Protein AF-B7Q7L5-F1 (afdb_monomer_lite)

Structure (mmCIF, N/CA/C/O backbone):
data_AF-B7Q7L5-F1
#
_entry.id   AF-B7Q7L5-F1
#
loop_
_atom_site.group_PDB
_atom_site.id
_atom_site.type_symbol
_atom_site.label_atom_id
_atom_site.label_alt_id
_atom_site.label_comp_id
_atom_site.label_asym_id
_atom_site.label_entity_id
_atom_site.label_seq_id
_atom_site.pdbx_PDB_ins_code
_atom_site.Cartn_x
_atom_site.Cartn_y
_atom_site.Cartn_z
_atom_site.occupancy
_atom_site.B_iso_or_equiv
_atom_site.auth_seq_id
_atom_site.auth_comp_id
_atom_site.auth_asym_id
_atom_site.auth_atom_id
_atom_site.pdbx_PDB_model_num
ATOM 1 N N . MET A 1 1 ? 14.226 6.617 -6.934 1.00 65.50 1 MET A N 1
ATOM 2 C CA . MET A 1 1 ? 13.331 6.314 -8.078 1.00 65.50 1 MET A CA 1
ATOM 3 C C . MET A 1 1 ? 13.437 7.335 -9.215 1.00 65.50 1 MET A C 1
ATOM 5 O O . MET A 1 1 ? 13.773 6.927 -10.314 1.00 65.50 1 MET A O 1
ATOM 9 N N . ARG A 1 2 ? 13.230 8.647 -8.992 1.00 84.12 2 ARG A N 1
ATOM 10 C CA . ARG A 1 2 ? 13.276 9.656 -10.082 1.00 84.12 2 ARG A CA 1
ATOM 11 C C . ARG A 1 2 ? 14.620 9.719 -10.830 1.00 84.12 2 ARG A C 1
ATOM 13 O O . ARG A 1 2 ? 14.626 9.690 -12.052 1.00 84.12 2 ARG A O 1
ATOM 20 N N . MET A 1 3 ? 15.744 9.698 -10.111 1.00 84.56 3 MET A N 1
ATOM 21 C CA . MET A 1 3 ? 17.081 9.706 -10.733 1.00 84.56 3 MET A CA 1
ATOM 22 C C . MET A 1 3 ? 17.404 8.413 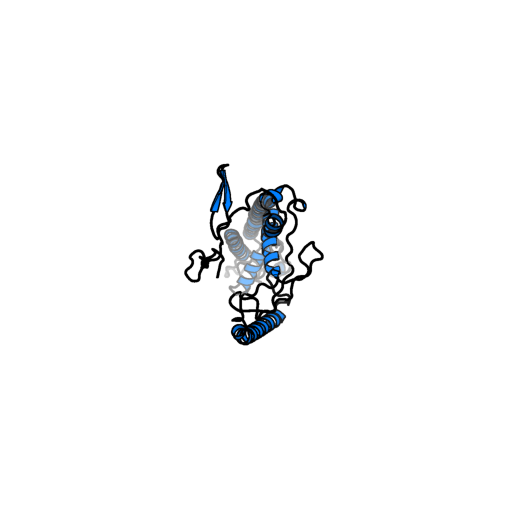-11.502 1.00 84.56 3 MET A C 1
ATOM 24 O O . MET A 1 3 ? 18.059 8.457 -12.535 1.00 84.56 3 MET A O 1
ATOM 28 N N . ALA A 1 4 ? 16.899 7.265 -11.034 1.00 84.62 4 ALA A N 1
ATOM 29 C CA . ALA A 1 4 ? 17.086 5.969 -11.692 1.00 84.62 4 ALA A CA 1
ATOM 30 C C . ALA A 1 4 ? 16.427 5.938 -13.077 1.00 84.62 4 ALA A C 1
ATOM 32 O O . ALA A 1 4 ? 17.031 5.481 -14.042 1.00 84.62 4 ALA A O 1
ATOM 33 N N . LEU A 1 5 ? 15.208 6.477 -13.183 1.00 88.12 5 LEU A N 1
ATOM 34 C CA . LEU A 1 5 ? 14.476 6.552 -14.447 1.00 88.12 5 LEU A CA 1
ATOM 35 C C . LEU A 1 5 ? 15.223 7.383 -15.494 1.00 88.12 5 LEU A C 1
ATOM 37 O O . LEU A 1 5 ? 15.275 6.982 -16.651 1.00 88.12 5 LEU A O 1
ATOM 41 N N . LEU A 1 6 ? 15.844 8.495 -15.086 1.00 88.50 6 LEU A N 1
ATOM 42 C CA . LEU A 1 6 ? 16.632 9.329 -15.995 1.00 88.50 6 LEU A CA 1
ATOM 43 C C . LEU A 1 6 ? 17.813 8.557 -16.590 1.00 88.50 6 LEU A C 1
ATOM 45 O O . LEU A 1 6 ? 17.996 8.592 -17.800 1.00 88.50 6 LEU A O 1
ATOM 49 N N . VAL A 1 7 ? 18.565 7.825 -15.761 1.00 87.94 7 VAL A N 1
ATOM 50 C CA . VAL A 1 7 ? 19.717 7.018 -16.203 1.00 87.94 7 VAL A CA 1
ATOM 51 C C . VAL A 1 7 ? 19.282 5.851 -17.093 1.00 87.94 7 VAL A C 1
ATOM 53 O O . VAL A 1 7 ? 19.935 5.562 -18.094 1.00 87.94 7 VAL A O 1
ATOM 56 N N . ILE A 1 8 ? 18.168 5.192 -16.760 1.00 90.38 8 ILE A N 1
ATOM 57 C CA . ILE A 1 8 ? 17.630 4.077 -17.550 1.00 90.38 8 ILE A CA 1
ATOM 58 C C . ILE A 1 8 ? 17.206 4.559 -18.939 1.00 90.38 8 ILE A C 1
ATOM 60 O O . ILE A 1 8 ? 17.583 3.942 -19.933 1.00 90.38 8 ILE A O 1
ATOM 64 N N . ILE A 1 9 ? 16.446 5.655 -19.009 1.00 90.50 9 ILE A N 1
ATOM 65 C CA . ILE A 1 9 ? 15.913 6.183 -20.268 1.00 90.50 9 ILE A CA 1
ATOM 66 C C . ILE A 1 9 ? 17.039 6.769 -21.123 1.00 90.50 9 ILE A C 1
ATOM 68 O O . ILE A 1 9 ? 17.147 6.410 -22.292 1.00 90.50 9 ILE A O 1
ATOM 72 N N . SER A 1 10 ? 17.906 7.619 -20.561 1.00 91.69 10 SER A N 1
ATOM 73 C CA . SER A 1 10 ? 18.997 8.234 -21.328 1.00 91.69 10 SER A CA 1
ATOM 74 C C . SER A 1 10 ? 19.995 7.191 -21.827 1.00 91.69 10 SER A C 1
ATOM 76 O O . SER A 1 10 ? 20.317 7.169 -23.013 1.00 91.69 10 SER A O 1
ATOM 78 N N . GLY A 1 11 ? 20.419 6.270 -20.959 1.00 90.50 11 GLY A N 1
ATOM 79 C CA . GLY A 1 11 ? 21.331 5.192 -21.323 1.00 90.50 11 GLY A CA 1
ATOM 80 C C . GLY A 1 11 ? 20.720 4.209 -22.322 1.00 90.50 11 GLY A C 1
ATOM 81 O O . GLY A 1 11 ? 21.398 3.787 -23.253 1.00 90.50 11 GLY A O 1
ATOM 82 N N . GLY A 1 12 ? 19.424 3.905 -22.194 1.00 90.56 12 GLY A N 1
ATOM 83 C CA . GLY A 1 12 ? 18.695 3.063 -23.143 1.00 90.56 12 GLY A CA 1
ATOM 84 C C . GLY A 1 12 ? 18.572 3.685 -24.537 1.00 90.56 12 GLY A C 1
ATOM 85 O O . GLY A 1 12 ? 18.761 2.981 -25.528 1.00 90.56 12 GLY A O 1
ATOM 86 N N . ILE A 1 13 ? 18.319 4.997 -24.618 1.00 92.06 13 ILE A N 1
ATOM 87 C CA . ILE A 1 13 ? 18.292 5.745 -25.886 1.00 92.06 13 ILE A CA 1
ATOM 88 C C . ILE A 1 13 ? 19.683 5.758 -26.526 1.00 92.06 13 ILE A C 1
ATOM 90 O O . ILE A 1 13 ? 19.802 5.433 -27.704 1.00 92.06 13 ILE A O 1
ATOM 94 N N . VAL A 1 14 ? 20.734 6.073 -25.760 1.00 91.88 14 VAL A N 1
ATOM 95 C CA . VAL A 1 14 ? 22.119 6.089 -26.265 1.00 91.88 14 VAL A CA 1
ATOM 96 C C . VAL A 1 14 ? 22.537 4.702 -26.755 1.00 91.88 14 VAL A C 1
ATOM 98 O O . VAL A 1 14 ? 23.066 4.575 -27.856 1.00 91.88 14 VAL A O 1
ATOM 101 N N . ALA A 1 15 ? 22.242 3.647 -25.991 1.00 90.25 15 ALA A N 1
ATOM 102 C CA . ALA A 1 15 ? 22.527 2.277 -26.399 1.00 90.25 15 ALA A CA 1
ATOM 103 C C . ALA A 1 15 ? 21.787 1.904 -27.694 1.00 90.25 15 ALA A C 1
ATOM 105 O O . ALA A 1 15 ? 22.400 1.363 -28.610 1.00 90.25 15 ALA A O 1
ATOM 106 N N . HIS A 1 16 ? 20.493 2.222 -27.806 1.00 91.06 16 HIS A N 1
ATOM 107 C CA . HIS A 1 16 ? 19.727 1.925 -29.018 1.00 91.06 16 HIS A CA 1
ATOM 108 C C . HIS A 1 16 ? 20.232 2.715 -30.233 1.00 91.06 16 HIS A C 1
ATOM 110 O O . HIS A 1 16 ? 20.340 2.143 -31.313 1.00 91.06 16 HIS A O 1
ATOM 116 N N . ALA A 1 17 ? 20.563 3.997 -30.070 1.00 90.56 17 ALA A N 1
ATOM 117 C CA . ALA A 1 17 ? 21.062 4.842 -31.153 1.00 90.56 17 ALA A CA 1
ATOM 118 C C . ALA A 1 17 ? 22.435 4.383 -31.674 1.00 90.56 17 ALA A C 1
ATOM 120 O O . ALA A 1 17 ? 22.692 4.456 -32.871 1.00 90.56 17 ALA A O 1
ATOM 121 N N . LEU A 1 18 ? 23.309 3.881 -30.794 1.00 90.00 18 LEU A N 1
ATOM 122 C CA . LEU A 1 18 ? 24.631 3.380 -31.185 1.00 90.00 18 LEU A CA 1
ATOM 123 C C . LEU A 1 18 ? 24.573 1.992 -31.835 1.00 90.00 18 LEU A C 1
ATOM 125 O O . LEU A 1 18 ? 25.316 1.729 -32.778 1.00 90.00 18 LEU A O 1
ATOM 129 N N . LEU A 1 19 ? 23.709 1.106 -31.333 1.00 89.38 19 LEU A N 1
ATOM 130 C CA . LEU A 1 19 ? 23.545 -0.244 -31.879 1.00 89.38 19 LEU A CA 1
ATOM 131 C C . LEU A 1 19 ? 22.742 -0.258 -33.182 1.00 89.38 19 LEU A C 1
ATOM 133 O O . LEU A 1 19 ? 23.093 -1.010 -34.080 1.00 89.38 19 LEU A O 1
ATOM 137 N N . TYR A 1 20 ? 21.703 0.566 -33.306 1.00 89.25 20 TYR A N 1
ATOM 138 C CA . TYR A 1 20 ? 20.830 0.615 -34.483 1.00 89.25 20 TYR A CA 1
ATOM 139 C C . TYR A 1 20 ? 20.742 2.053 -35.030 1.00 89.25 20 TYR A C 1
ATOM 141 O O . TYR A 1 20 ? 19.704 2.701 -34.870 1.00 89.25 20 TYR A O 1
ATOM 149 N N . PRO A 1 21 ? 21.820 2.575 -35.655 1.00 88.00 21 PRO A N 1
ATOM 150 C CA . PRO A 1 21 ? 21.887 3.971 -36.098 1.00 88.00 21 PRO A CA 1
ATOM 151 C C . PRO A 1 21 ? 20.909 4.296 -37.237 1.00 88.00 21 PRO A C 1
ATOM 153 O O . PRO A 1 21 ? 20.398 5.409 -37.299 1.00 88.00 21 PRO A O 1
ATOM 156 N N . ASP A 1 22 ? 20.604 3.318 -38.095 1.00 87.62 22 ASP A N 1
ATOM 157 C CA . ASP A 1 22 ? 19.787 3.509 -39.303 1.00 87.62 22 ASP A CA 1
ATOM 158 C C . ASP A 1 22 ? 18.303 3.127 -39.103 1.00 87.62 22 ASP A C 1
ATOM 160 O O . ASP A 1 22 ? 17.551 2.979 -40.068 1.00 87.62 22 ASP A O 1
ATOM 164 N N . TYR A 1 23 ? 17.854 2.923 -37.857 1.00 89.50 23 TYR A N 1
ATOM 165 C CA . TYR A 1 23 ? 16.473 2.515 -37.582 1.00 89.50 23 TYR A CA 1
ATOM 166 C C . TYR A 1 23 ? 15.486 3.677 -37.818 1.00 89.50 23 TYR A C 1
ATOM 168 O O . TYR A 1 23 ? 15.679 4.763 -37.266 1.00 89.50 23 TYR A O 1
ATOM 176 N N . PRO A 1 24 ? 14.389 3.478 -38.576 1.00 90.19 24 PRO A N 1
ATOM 177 C CA . PRO A 1 24 ? 13.463 4.557 -38.909 1.00 90.19 24 PRO A CA 1
ATOM 178 C C . PRO A 1 24 ? 12.687 5.065 -37.687 1.00 90.19 24 PRO A C 1
ATOM 180 O O . PRO A 1 24 ? 12.318 4.305 -36.785 1.00 90.19 24 PRO A O 1
ATOM 183 N N . PHE A 1 25 ? 12.372 6.361 -37.687 1.00 90.38 25 PHE A N 1
ATOM 184 C CA . PHE A 1 25 ? 11.602 6.999 -36.621 1.00 90.38 25 PHE A CA 1
ATOM 185 C C . PHE A 1 25 ? 10.114 6.614 -36.691 1.00 90.38 25 PHE A C 1
ATOM 187 O O . PHE A 1 25 ? 9.294 7.321 -37.266 1.00 90.38 25 PHE A O 1
ATOM 194 N N . ASN A 1 26 ? 9.774 5.475 -36.085 1.00 94.19 26 ASN A N 1
ATOM 195 C CA . ASN A 1 26 ? 8.414 4.938 -35.991 1.00 94.19 26 ASN A CA 1
ATOM 196 C C . ASN A 1 26 ? 8.016 4.711 -34.522 1.00 94.19 26 ASN A C 1
ATOM 198 O O . ASN A 1 26 ? 8.877 4.570 -33.657 1.00 94.19 26 ASN A O 1
ATOM 202 N N . GLY A 1 27 ? 6.720 4.565 -34.214 1.00 93.25 27 GLY A N 1
ATOM 203 C CA . GLY A 1 27 ? 6.270 4.216 -32.849 1.00 93.25 27 GLY A CA 1
ATOM 204 C C . GLY A 1 27 ? 6.884 2.909 -32.315 1.00 93.25 27 GLY A C 1
ATOM 205 O O . GLY A 1 27 ? 7.097 2.740 -31.114 1.00 93.25 27 GLY A O 1
ATOM 206 N N . GLU A 1 28 ? 7.268 2.019 -33.226 1.00 91.69 28 GLU A N 1
ATOM 207 C CA . GLU A 1 28 ? 8.002 0.793 -32.927 1.00 91.69 28 GLU A CA 1
ATOM 208 C C . GLU A 1 28 ? 9.409 1.049 -32.351 1.00 91.69 28 GLU A C 1
ATOM 210 O O . GLU A 1 28 ? 9.851 0.302 -31.479 1.00 91.69 28 GLU A O 1
ATOM 215 N N . LEU A 1 29 ? 10.092 2.125 -32.767 1.00 92.56 29 LEU A N 1
ATOM 216 C CA . LEU A 1 29 ? 11.384 2.540 -32.203 1.00 92.56 29 LEU A CA 1
ATOM 217 C C . LEU A 1 29 ? 11.242 2.855 -30.712 1.00 92.56 29 LEU A C 1
ATOM 219 O O . LEU A 1 29 ? 12.033 2.387 -29.891 1.00 92.56 29 LEU A O 1
ATOM 223 N N . LEU A 1 30 ? 10.209 3.625 -30.356 1.00 91.81 30 LEU A N 1
ATOM 224 C CA . LEU A 1 30 ? 9.931 3.984 -28.966 1.00 91.81 30 LEU A CA 1
ATOM 225 C C . LEU A 1 30 ? 9.609 2.741 -28.136 1.00 91.81 30 LEU A C 1
ATOM 227 O O . LEU A 1 30 ? 10.178 2.563 -27.059 1.00 91.81 30 LEU A O 1
ATOM 231 N N . ARG A 1 31 ? 8.759 1.845 -28.660 1.00 92.19 31 ARG A N 1
ATOM 232 C CA . ARG A 1 31 ? 8.410 0.581 -27.998 1.00 92.19 31 ARG A CA 1
ATOM 233 C C . ARG A 1 31 ? 9.650 -0.267 -27.718 1.00 92.19 31 ARG A C 1
ATOM 235 O O . ARG A 1 31 ? 9.823 -0.732 -26.594 1.00 92.19 31 ARG A O 1
ATOM 242 N N . ARG A 1 32 ? 10.526 -0.442 -28.712 1.00 89.56 32 ARG A N 1
ATOM 243 C CA . ARG A 1 32 ? 11.762 -1.232 -28.589 1.00 89.56 32 ARG A CA 1
ATOM 244 C C . ARG A 1 32 ? 12.769 -0.598 -27.641 1.00 89.56 32 ARG A C 1
ATOM 246 O O . ARG A 1 32 ? 13.291 -1.292 -26.773 1.00 89.56 32 ARG A O 1
ATOM 253 N N . THR A 1 33 ? 13.004 0.707 -27.761 1.00 91.62 33 THR A N 1
ATOM 254 C CA . THR A 1 33 ? 13.940 1.443 -26.896 1.00 91.62 33 THR A CA 1
ATOM 255 C C . THR A 1 33 ? 13.492 1.389 -25.439 1.00 91.62 33 THR A C 1
ATOM 257 O O . THR A 1 33 ? 14.290 1.060 -24.562 1.00 91.62 33 THR A O 1
ATOM 260 N N . PHE A 1 34 ? 12.204 1.630 -25.176 1.00 90.50 34 PHE A N 1
ATOM 261 C CA . PHE A 1 34 ? 11.643 1.539 -23.832 1.00 90.50 34 PHE A CA 1
ATOM 262 C C . PHE A 1 34 ? 11.711 0.114 -23.280 1.00 90.50 34 PHE A C 1
ATOM 264 O O . PHE A 1 34 ? 12.176 -0.084 -22.161 1.00 90.50 34 PHE A O 1
ATOM 271 N N . HIS A 1 35 ? 11.300 -0.884 -24.070 1.00 89.88 35 HIS A N 1
ATOM 272 C CA . HIS A 1 35 ? 11.364 -2.284 -23.663 1.00 89.88 35 HIS A CA 1
ATOM 273 C C . HIS A 1 35 ? 12.802 -2.680 -23.320 1.00 89.88 35 HIS A C 1
ATOM 275 O O . HIS A 1 35 ? 13.064 -3.215 -22.249 1.00 89.88 35 HIS A O 1
ATOM 281 N N . ARG A 1 36 ? 13.768 -2.351 -24.178 1.00 87.19 36 ARG A N 1
ATOM 282 C CA . ARG A 1 36 ? 15.183 -2.619 -23.919 1.00 87.19 36 ARG A CA 1
ATOM 283 C C . ARG A 1 36 ? 15.655 -1.964 -22.623 1.00 87.19 36 ARG A C 1
ATOM 285 O O . ARG A 1 36 ? 16.225 -2.649 -21.781 1.00 87.19 36 ARG A O 1
ATOM 292 N N . ALA A 1 37 ? 15.406 -0.667 -22.456 1.00 89.31 37 ALA A N 1
ATOM 293 C CA . ALA A 1 37 ? 15.839 0.086 -21.284 1.00 89.31 37 ALA A CA 1
ATOM 294 C C . ALA A 1 37 ? 15.232 -0.475 -19.987 1.00 89.31 37 ALA A C 1
ATOM 296 O O . ALA A 1 37 ? 15.936 -0.698 -19.004 1.00 89.31 37 ALA A O 1
ATOM 297 N N . TRP A 1 38 ? 13.929 -0.756 -20.000 1.00 88.69 38 TRP A N 1
ATOM 298 C CA . TRP A 1 38 ? 13.200 -1.268 -18.846 1.00 88.69 38 TRP A CA 1
ATOM 299 C C . TRP A 1 38 ? 13.616 -2.694 -18.483 1.00 88.69 38 TRP A C 1
ATOM 301 O O . TRP A 1 38 ? 13.954 -2.976 -17.334 1.00 88.69 38 TRP A O 1
ATOM 311 N N . PHE A 1 39 ? 13.651 -3.599 -19.463 1.00 88.88 39 PHE A N 1
ATOM 312 C CA . PHE A 1 39 ? 14.024 -4.990 -19.220 1.00 88.88 39 PHE A CA 1
ATOM 313 C C . PHE A 1 39 ? 15.514 -5.163 -18.937 1.00 88.88 39 PHE A C 1
ATOM 315 O O . PHE A 1 39 ? 15.872 -6.113 -18.247 1.00 88.88 39 PHE A O 1
ATOM 322 N N . SER A 1 40 ? 16.369 -4.222 -19.346 1.00 86.50 40 SER A N 1
ATOM 323 C CA . SER A 1 40 ? 17.775 -4.179 -18.929 1.00 86.50 40 SER A CA 1
ATOM 324 C C . SER A 1 40 ? 17.936 -4.060 -17.406 1.00 86.50 40 SER A C 1
ATOM 326 O O . SER A 1 40 ? 18.981 -4.424 -16.871 1.00 86.50 40 SER A O 1
ATOM 328 N N . LEU A 1 41 ? 16.920 -3.604 -16.659 1.00 86.38 41 LEU A N 1
ATOM 329 C CA . LEU A 1 41 ? 16.959 -3.624 -15.192 1.00 86.38 41 LEU A CA 1
ATOM 330 C C . LEU A 1 41 ? 17.002 -5.055 -14.641 1.00 86.38 41 LEU A C 1
ATOM 332 O O . LEU A 1 41 ? 17.725 -5.322 -13.682 1.00 86.38 41 LEU A O 1
ATOM 336 N N . PHE A 1 42 ? 16.292 -5.985 -15.276 1.00 87.56 42 PHE A N 1
ATOM 337 C CA . PHE A 1 42 ? 16.127 -7.361 -14.801 1.00 87.56 42 PHE A CA 1
ATOM 338 C C . PHE A 1 42 ? 17.029 -8.343 -15.553 1.00 87.56 42 PHE A C 1
ATOM 340 O O . PHE A 1 42 ? 17.704 -9.156 -14.932 1.00 87.56 42 PHE A O 1
ATOM 347 N N . LEU A 1 43 ? 17.128 -8.207 -16.873 1.00 88.56 43 LEU A N 1
ATOM 348 C CA . LEU A 1 43 ? 17.951 -9.037 -17.748 1.00 88.56 43 LEU A CA 1
ATOM 349 C C . LEU A 1 43 ? 19.231 -8.302 -18.169 1.00 88.56 43 LEU A C 1
ATOM 351 O O . LEU A 1 43 ? 19.357 -7.091 -17.993 1.00 88.56 43 LEU A O 1
ATOM 355 N N . THR A 1 44 ? 20.186 -9.037 -18.732 1.00 86.44 44 THR A N 1
ATOM 356 C CA . THR A 1 44 ? 21.382 -8.500 -19.400 1.00 86.44 44 THR A CA 1
ATOM 357 C C . THR A 1 44 ? 21.368 -8.953 -20.860 1.00 86.44 44 THR A C 1
ATOM 359 O O . THR A 1 44 ? 21.890 -10.027 -21.162 1.00 86.44 44 THR A O 1
ATOM 362 N N . PRO A 1 45 ? 20.729 -8.193 -21.771 1.00 79.94 45 PRO A N 1
ATOM 363 C CA . PRO A 1 45 ? 20.640 -8.574 -23.176 1.00 79.94 45 PRO A CA 1
ATOM 364 C C . PRO A 1 45 ? 21.992 -8.347 -23.870 1.00 79.94 45 PRO A C 1
ATOM 366 O O . PRO A 1 45 ? 22.230 -7.299 -24.467 1.00 79.94 45 PRO A O 1
ATOM 369 N N . ILE A 1 46 ? 22.889 -9.328 -23.742 1.00 82.19 46 ILE A N 1
ATOM 370 C CA . ILE A 1 46 ? 24.211 -9.338 -24.388 1.00 82.19 46 ILE A CA 1
ATOM 371 C C . ILE A 1 46 ? 24.182 -9.923 -25.805 1.00 82.19 46 ILE A C 1
ATOM 373 O O . ILE A 1 46 ? 25.140 -9.750 -26.548 1.00 82.19 46 ILE A O 1
ATOM 377 N N . SER A 1 47 ? 23.074 -10.557 -26.200 1.00 78.81 47 SER A N 1
ATOM 378 C CA . SER A 1 47 ? 22.894 -11.190 -27.515 1.00 78.81 47 SER A CA 1
ATOM 379 C C . SER A 1 47 ? 23.150 -10.236 -28.683 1.00 78.81 47 SER A C 1
ATOM 381 O O . SER A 1 47 ? 23.664 -10.637 -29.719 1.00 78.81 47 SER A O 1
ATOM 383 N N . ASP A 1 48 ? 22.842 -8.952 -28.501 1.00 77.75 48 ASP A N 1
ATOM 384 C CA . ASP A 1 48 ? 23.051 -7.926 -29.523 1.00 77.75 48 ASP A CA 1
ATOM 385 C C . ASP A 1 48 ? 24.539 -7.599 -29.737 1.00 77.75 48 ASP A C 1
ATOM 387 O O . ASP A 1 48 ? 24.903 -7.077 -30.786 1.00 77.75 48 ASP A O 1
ATOM 391 N N . LEU A 1 49 ? 25.394 -7.885 -28.746 1.00 79.12 49 LEU A N 1
ATOM 392 C CA . LEU A 1 49 ? 26.846 -7.702 -28.828 1.00 79.12 49 LEU A CA 1
ATOM 393 C C . LEU A 1 49 ? 27.547 -8.928 -29.432 1.00 79.12 49 LEU A C 1
ATOM 395 O O . LEU A 1 49 ? 28.642 -8.798 -29.972 1.00 79.12 49 LEU A O 1
ATOM 399 N N . GLU A 1 50 ? 26.936 -10.108 -29.342 1.00 79.19 50 GLU A N 1
ATOM 400 C CA . GLU A 1 50 ? 27.498 -11.364 -29.858 1.00 79.19 50 GLU A CA 1
ATOM 401 C C . GLU A 1 50 ? 27.345 -11.492 -31.385 1.00 79.19 50 GLU A C 1
ATOM 403 O O . GLU A 1 50 ? 28.104 -12.211 -32.029 1.00 79.19 50 GLU A O 1
ATOM 408 N N . GLY A 1 51 ? 26.447 -10.696 -31.975 1.00 72.56 51 GLY A N 1
ATOM 409 C CA . GLY A 1 51 ? 26.210 -10.643 -33.415 1.00 72.56 51 GLY A CA 1
ATOM 410 C C . GLY A 1 51 ? 25.285 -11.765 -33.889 1.00 72.56 51 GLY A C 1
ATOM 411 O O . GLY A 1 51 ? 25.413 -12.924 -33.506 1.00 72.56 51 GLY A O 1
ATOM 412 N N . ASP A 1 52 ? 24.319 -11.423 -34.743 1.00 81.75 52 ASP A N 1
ATOM 413 C CA . ASP A 1 52 ? 23.386 -12.402 -35.306 1.00 81.75 52 ASP A CA 1
ATOM 414 C C . ASP A 1 52 ? 23.943 -12.990 -36.617 1.00 81.75 52 ASP A C 1
ATOM 416 O O . ASP A 1 52 ? 24.330 -12.266 -37.541 1.00 81.75 52 ASP A O 1
ATOM 420 N N . SER A 1 53 ? 23.921 -14.321 -36.734 1.00 83.50 53 SER A N 1
ATOM 421 C CA . SER A 1 53 ? 24.283 -15.065 -37.950 1.00 83.50 53 SER A CA 1
ATOM 422 C C . SER A 1 53 ? 23.514 -14.601 -39.197 1.00 83.50 53 SER A C 1
ATOM 424 O O . SER A 1 53 ? 24.053 -14.622 -40.308 1.00 83.50 53 SER A O 1
ATOM 426 N N . ARG A 1 54 ? 22.272 -14.125 -39.019 1.00 86.88 54 ARG A N 1
ATOM 427 C CA . ARG A 1 54 ? 21.451 -13.523 -40.080 1.00 86.88 54 ARG A CA 1
ATOM 428 C C . ARG A 1 54 ? 22.098 -12.259 -40.642 1.00 86.88 54 ARG A C 1
ATOM 430 O O . ARG A 1 54 ? 22.127 -12.079 -41.858 1.00 86.88 54 ARG A O 1
ATOM 437 N N . CYS A 1 55 ? 22.653 -11.420 -39.774 1.00 85.44 55 CYS A N 1
ATOM 438 C CA . CYS A 1 55 ? 23.242 -10.141 -40.153 1.00 85.44 55 CYS A CA 1
ATOM 439 C C . CYS A 1 55 ? 24.536 -10.326 -40.947 1.00 85.44 55 CYS A C 1
ATOM 441 O O . CYS A 1 55 ? 24.739 -9.624 -41.932 1.00 85.44 55 CYS A O 1
ATOM 443 N N . HIS A 1 56 ? 25.342 -11.351 -40.648 1.00 83.19 56 HIS A N 1
ATOM 444 C CA . HIS A 1 56 ? 26.535 -11.664 -41.445 1.00 83.19 56 HIS A CA 1
ATOM 445 C C . HIS A 1 56 ? 26.248 -11.874 -42.942 1.00 83.19 56 HIS A C 1
ATOM 447 O O . HIS A 1 56 ? 27.073 -11.506 -43.775 1.00 83.19 56 HIS A O 1
ATOM 453 N N . ARG A 1 57 ? 25.077 -12.420 -43.302 1.00 84.12 57 ARG A N 1
ATOM 454 C CA . ARG A 1 57 ? 24.663 -12.601 -44.709 1.00 84.12 57 ARG A CA 1
ATOM 455 C C . ARG A 1 57 ? 24.129 -11.323 -45.355 1.00 84.12 57 ARG A C 1
ATOM 457 O O . ARG A 1 57 ? 24.088 -11.235 -46.575 1.00 84.12 57 ARG A O 1
ATOM 464 N N . LEU A 1 58 ? 23.711 -10.358 -44.541 1.00 84.75 58 LEU A N 1
ATOM 465 C CA . LEU A 1 58 ? 23.144 -9.074 -44.955 1.00 84.75 58 LEU A CA 1
ATOM 466 C C . LEU A 1 58 ? 24.189 -7.949 -44.913 1.00 84.75 58 LEU A C 1
ATOM 468 O O . LEU A 1 58 ? 23.832 -6.771 -44.910 1.00 84.75 58 LEU A O 1
ATOM 472 N N . ARG A 1 59 ? 25.477 -8.299 -44.842 1.00 84.31 59 ARG A N 1
ATOM 473 C CA . ARG A 1 59 ? 26.589 -7.349 -44.884 1.00 84.31 59 ARG A CA 1
ATOM 474 C C . ARG A 1 59 ? 26.719 -6.775 -46.291 1.00 84.31 59 ARG A C 1
ATOM 476 O O . ARG A 1 59 ? 26.702 -7.526 -47.267 1.00 84.31 59 ARG A O 1
ATOM 483 N N . TYR A 1 60 ? 26.889 -5.462 -46.405 1.00 77.69 60 TYR A N 1
ATOM 484 C CA . TYR A 1 60 ? 27.162 -4.844 -47.701 1.00 77.69 60 TYR A CA 1
ATOM 485 C C . TYR A 1 60 ? 28.502 -5.339 -48.261 1.00 77.69 60 TYR A C 1
ATOM 487 O O . TYR A 1 60 ? 29.549 -5.165 -47.640 1.00 77.69 60 TYR A O 1
ATOM 495 N N . THR A 1 61 ? 28.474 -5.948 -49.446 1.00 73.75 61 THR A N 1
ATOM 496 C CA . THR A 1 61 ? 29.673 -6.440 -50.145 1.00 73.75 61 THR A CA 1
ATOM 497 C C . THR A 1 61 ? 30.298 -5.383 -51.054 1.00 73.75 61 THR A C 1
ATOM 499 O O . THR A 1 61 ? 31.509 -5.389 -51.247 1.00 73.75 61 THR A O 1
ATOM 502 N N . ASN A 1 62 ? 29.494 -4.435 -51.548 1.00 72.31 62 ASN A N 1
ATOM 503 C CA . ASN A 1 62 ? 29.924 -3.346 -52.421 1.00 72.31 62 ASN A CA 1
ATOM 504 C C . ASN A 1 62 ? 29.590 -1.999 -51.768 1.00 72.31 62 ASN A C 1
ATOM 506 O O . ASN A 1 62 ? 28.418 -1.645 -51.649 1.00 72.31 62 ASN A O 1
ATOM 510 N N . ARG A 1 63 ? 30.610 -1.239 -51.348 1.00 66.69 63 ARG A N 1
ATOM 511 C CA . ARG A 1 63 ? 30.432 0.163 -50.944 1.00 66.69 63 ARG A CA 1
ATOM 512 C C . ARG A 1 63 ? 30.442 1.039 -52.197 1.00 66.69 63 ARG A C 1
ATOM 514 O O . ARG A 1 63 ? 31.504 1.286 -52.761 1.00 66.69 63 ARG A O 1
ATOM 521 N N . SER A 1 64 ? 29.272 1.488 -52.639 1.00 67.69 64 SER A N 1
ATOM 522 C CA . SER A 1 64 ? 29.152 2.644 -53.531 1.00 67.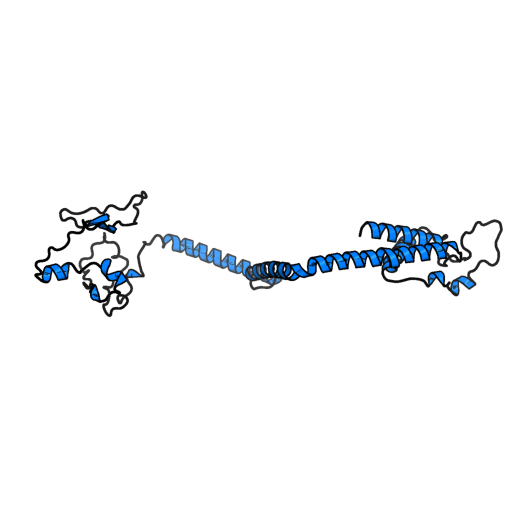69 64 SER A CA 1
ATOM 523 C C . SER A 1 64 ? 29.742 3.864 -52.813 1.00 67.69 64 SER A C 1
ATOM 525 O O . SER A 1 64 ? 29.434 4.117 -51.651 1.00 67.69 64 SER A O 1
ATOM 527 N N . LEU A 1 65 ? 30.612 4.626 -53.482 1.00 64.81 65 LEU A N 1
ATOM 528 C CA . LEU A 1 65 ? 31.244 5.819 -52.893 1.00 64.81 65 LEU A CA 1
ATOM 529 C C . LEU A 1 65 ? 30.263 7.006 -52.766 1.00 64.81 65 LEU A C 1
ATOM 531 O O . LEU A 1 65 ? 30.606 8.036 -52.194 1.00 64.81 65 LEU A O 1
ATOM 535 N N . GLU A 1 66 ? 29.047 6.851 -53.296 1.00 70.12 66 GLU A N 1
ATOM 536 C CA . GLU A 1 66 ? 28.001 7.878 -53.363 1.00 70.12 66 GLU A CA 1
ATOM 537 C C . GLU A 1 66 ? 27.038 7.860 -52.161 1.00 70.12 66 GLU A C 1
ATOM 539 O O . GLU A 1 66 ? 26.266 8.800 -51.985 1.00 70.12 66 GLU A O 1
ATOM 544 N N . GLU A 1 67 ? 27.087 6.839 -51.297 1.00 72.25 67 GLU A N 1
ATOM 545 C CA . GLU A 1 67 ? 26.187 6.716 -50.143 1.00 72.25 67 GLU A CA 1
ATOM 546 C C . GLU A 1 67 ? 26.959 6.760 -48.815 1.00 72.25 67 GLU A C 1
ATOM 548 O O . GLU A 1 67 ? 27.793 5.903 -48.521 1.00 72.25 67 GLU A O 1
ATOM 553 N N . CYS A 1 68 ? 26.646 7.743 -47.965 1.00 70.06 68 CYS A N 1
ATOM 554 C CA . CYS A 1 68 ? 27.156 7.800 -46.595 1.00 70.06 68 CYS A CA 1
ATOM 555 C C . CYS A 1 68 ? 26.278 6.924 -45.689 1.00 70.06 68 CYS A C 1
ATOM 557 O O . CYS A 1 68 ? 25.207 7.352 -45.259 1.00 70.06 68 CYS A O 1
ATOM 559 N N . ARG A 1 69 ? 26.706 5.682 -45.431 1.00 70.50 69 ARG A N 1
ATOM 560 C CA . ARG A 1 69 ? 26.015 4.745 -44.526 1.00 70.50 69 ARG A CA 1
ATOM 561 C C . ARG A 1 69 ? 26.805 4.546 -43.238 1.00 70.50 69 ARG A C 1
ATOM 563 O O . ARG A 1 69 ? 28.009 4.297 -43.282 1.00 70.50 69 ARG A O 1
ATOM 570 N N . VAL A 1 70 ? 26.112 4.653 -42.104 1.00 77.56 70 VAL A N 1
ATOM 571 C CA . VAL A 1 70 ? 26.699 4.474 -40.768 1.00 77.56 70 VAL A CA 1
ATOM 572 C C . VAL A 1 70 ? 26.706 2.996 -40.361 1.00 77.56 70 VAL A C 1
ATOM 574 O O . VAL A 1 70 ? 27.666 2.562 -39.724 1.00 77.56 70 VAL A O 1
ATOM 577 N N . SER A 1 71 ? 25.687 2.212 -40.743 1.00 79.00 71 SER A N 1
ATOM 578 C CA . SER A 1 71 ? 25.656 0.759 -40.521 1.00 79.00 71 SER A CA 1
ATOM 579 C C . SER A 1 71 ? 26.333 -0.037 -41.639 1.00 79.00 71 SER A C 1
ATOM 581 O O . SER A 1 71 ? 26.350 0.345 -42.811 1.00 79.00 71 SER A O 1
ATOM 583 N N . GLU A 1 72 ? 26.849 -1.209 -41.270 1.00 78.50 72 GLU A N 1
ATOM 584 C CA . GLU A 1 72 ? 27.469 -2.173 -42.180 1.00 78.50 72 GLU A CA 1
ATOM 585 C C . GLU A 1 72 ? 26.463 -3.136 -42.854 1.00 78.50 72 GLU A C 1
ATOM 587 O O . GLU A 1 72 ? 26.814 -3.858 -43.795 1.00 78.50 72 GLU A O 1
ATOM 592 N N . TYR A 1 73 ? 25.204 -3.139 -42.405 1.00 85.00 73 TYR A N 1
ATOM 593 C CA . TYR A 1 73 ? 24.178 -4.107 -42.808 1.00 85.00 73 TYR A CA 1
ATOM 594 C C . TYR A 1 73 ? 23.016 -3.482 -43.588 1.00 85.00 73 TYR A C 1
ATOM 596 O O . TYR A 1 73 ? 22.663 -2.324 -43.373 1.00 85.00 73 TYR A O 1
ATOM 604 N N . VAL A 1 74 ? 22.386 -4.277 -44.466 1.00 82.00 74 VAL A N 1
ATOM 605 C CA . VAL A 1 74 ? 21.205 -3.856 -45.248 1.00 82.00 74 VAL A CA 1
ATOM 606 C C . VAL A 1 74 ? 19.954 -3.708 -44.381 1.00 82.00 74 VAL A C 1
ATOM 608 O O . VAL A 1 74 ? 19.178 -2.776 -44.569 1.00 82.00 74 VAL A O 1
ATOM 611 N N . ASP A 1 75 ? 19.763 -4.622 -43.428 1.00 86.25 75 ASP A N 1
ATOM 612 C CA . ASP A 1 75 ? 18.626 -4.606 -42.504 1.00 86.25 75 ASP A CA 1
ATOM 613 C C . ASP A 1 75 ? 18.917 -3.676 -41.314 1.00 86.25 75 ASP A C 1
ATOM 615 O O . ASP A 1 75 ? 19.905 -3.845 -40.597 1.00 86.25 75 ASP A O 1
ATOM 619 N N . HIS A 1 76 ? 18.026 -2.712 -41.074 1.00 84.81 76 HIS A N 1
ATOM 620 C CA . HIS A 1 76 ? 18.109 -1.757 -39.962 1.00 84.81 76 HIS A CA 1
ATOM 621 C C . HIS A 1 76 ? 17.939 -2.429 -38.590 1.00 84.81 76 HIS A C 1
ATOM 623 O O . HIS A 1 76 ? 18.240 -1.829 -37.561 1.00 84.81 76 HIS A O 1
ATOM 629 N N . ALA A 1 77 ? 17.423 -3.663 -38.558 1.00 86.19 77 ALA A N 1
ATOM 630 C CA . ALA A 1 77 ? 17.284 -4.465 -37.347 1.00 86.19 77 ALA A CA 1
ATOM 631 C C . ALA A 1 77 ? 18.567 -5.224 -36.962 1.00 86.19 77 ALA A C 1
ATOM 633 O O . ALA A 1 77 ? 18.524 -6.028 -36.031 1.00 86.19 77 ALA A O 1
ATOM 634 N N . CYS A 1 78 ? 19.681 -5.004 -37.665 1.00 87.50 78 CYS A N 1
ATOM 635 C CA . CYS A 1 78 ? 20.978 -5.592 -37.345 1.00 87.50 78 CYS A CA 1
ATOM 636 C C . CYS A 1 78 ? 21.845 -4.641 -36.499 1.00 87.50 78 CYS A C 1
ATOM 638 O O . CYS A 1 78 ? 21.933 -3.457 -36.829 1.00 87.50 78 CYS A O 1
ATOM 640 N N . PRO A 1 79 ? 22.493 -5.136 -35.426 1.00 88.62 79 PRO A N 1
ATOM 641 C CA . PRO A 1 79 ? 23.329 -4.308 -34.565 1.00 88.62 79 PRO A CA 1
ATOM 642 C C . PRO A 1 79 ? 24.641 -3.935 -35.267 1.00 88.62 79 PRO A C 1
ATOM 644 O O . PRO A 1 79 ? 25.277 -4.781 -35.890 1.00 88.62 79 PRO A O 1
ATOM 647 N N . ASN A 1 80 ? 25.065 -2.678 -35.154 1.00 85.69 80 ASN A N 1
ATOM 648 C CA . ASN A 1 80 ? 26.283 -2.168 -35.775 1.00 85.69 80 ASN A CA 1
ATOM 649 C C . ASN A 1 80 ? 27.550 -2.723 -35.084 1.00 85.69 80 ASN A C 1
ATOM 651 O O . ASN A 1 80 ? 27.722 -2.501 -33.878 1.00 85.69 80 ASN A O 1
ATOM 655 N N . PRO A 1 81 ? 28.463 -3.402 -35.807 1.00 81.31 81 PRO A N 1
ATOM 656 C CA . PRO A 1 81 ? 29.684 -3.935 -35.225 1.00 81.31 81 PRO A CA 1
ATOM 657 C C . PRO A 1 81 ? 30.732 -2.818 -35.138 1.00 81.31 81 PRO A C 1
ATOM 659 O O . PRO A 1 81 ? 31.340 -2.417 -36.126 1.00 81.31 81 PRO A O 1
ATOM 662 N N . GLY A 1 82 ? 30.969 -2.292 -33.939 1.00 84.00 82 GLY A N 1
ATOM 663 C CA . GLY A 1 82 ? 31.982 -1.258 -33.737 1.00 84.00 82 GLY A CA 1
ATOM 664 C C . GLY A 1 82 ? 32.346 -1.082 -32.274 1.00 84.00 82 GLY A C 1
ATOM 665 O O . GLY A 1 82 ? 31.498 -1.249 -31.406 1.00 84.00 82 GLY A O 1
ATOM 666 N N . LEU A 1 83 ? 33.597 -0.706 -31.994 1.00 87.25 83 LEU A N 1
ATOM 667 C CA . LEU A 1 83 ? 34.134 -0.600 -30.628 1.00 87.25 83 LEU A CA 1
ATOM 668 C C . LEU A 1 83 ? 33.313 0.333 -29.724 1.00 87.25 83 LEU A C 1
ATOM 670 O O . LEU A 1 83 ? 33.101 0.031 -28.552 1.00 87.25 83 LEU A O 1
ATOM 674 N N . TRP A 1 84 ? 32.825 1.448 -30.269 1.00 87.75 84 TRP A N 1
ATOM 675 C CA . TRP A 1 84 ? 32.062 2.443 -29.516 1.00 87.75 84 TRP A CA 1
ATOM 676 C C . TRP A 1 84 ? 30.737 1.892 -28.957 1.00 87.75 84 TRP A C 1
ATOM 678 O O . TRP A 1 84 ? 30.547 2.000 -27.744 1.00 87.75 84 TRP A O 1
ATOM 688 N N . PRO A 1 85 ? 29.853 1.255 -29.758 1.00 88.69 85 PRO A N 1
ATOM 689 C CA . PRO A 1 85 ? 28.694 0.529 -29.240 1.00 88.69 85 PRO A CA 1
ATOM 690 C C . PRO A 1 85 ? 29.019 -0.419 -28.078 1.00 88.69 85 PRO A C 1
ATOM 692 O O . PRO A 1 85 ? 28.343 -0.355 -27.053 1.00 88.69 85 PRO A O 1
ATOM 695 N N . TYR A 1 86 ? 30.080 -1.234 -28.175 1.00 89.25 86 TYR A N 1
ATOM 696 C CA . TYR A 1 86 ? 30.485 -2.125 -27.075 1.00 89.25 86 TYR A CA 1
ATOM 697 C C . TYR A 1 86 ? 30.835 -1.340 -25.805 1.00 89.25 86 TYR A C 1
ATOM 699 O O . TYR A 1 86 ? 30.312 -1.649 -24.734 1.00 89.25 86 TYR A O 1
ATOM 707 N N . ILE A 1 87 ? 31.673 -0.304 -25.915 1.00 91.81 87 ILE A N 1
ATOM 708 C CA . ILE A 1 87 ? 32.122 0.500 -24.767 1.00 91.81 87 ILE A CA 1
ATOM 709 C C . ILE A 1 87 ? 30.934 1.160 -24.058 1.00 91.81 87 ILE A C 1
ATOM 711 O O . ILE A 1 87 ? 30.792 1.023 -22.843 1.00 91.81 87 ILE A O 1
ATOM 715 N N . PHE A 1 88 ? 30.055 1.839 -24.798 1.00 91.00 88 PHE A N 1
ATOM 716 C CA . PHE A 1 88 ? 28.925 2.557 -24.205 1.00 91.00 88 PHE A CA 1
ATOM 717 C C . PHE A 1 88 ? 27.865 1.619 -23.622 1.00 91.00 88 PHE A C 1
ATOM 719 O O . PHE A 1 88 ? 27.303 1.914 -22.566 1.00 91.00 88 PHE A O 1
ATOM 726 N N . VAL A 1 89 ? 27.601 0.476 -24.264 1.00 90.00 89 VAL A N 1
ATOM 727 C CA . VAL A 1 89 ? 26.643 -0.512 -23.746 1.00 90.00 89 VAL A CA 1
ATOM 728 C C . VAL A 1 89 ? 27.180 -1.168 -22.477 1.00 90.00 89 VAL A C 1
ATOM 730 O O . VAL A 1 89 ? 26.444 -1.282 -21.499 1.00 90.00 89 VAL A O 1
ATOM 733 N N . ILE A 1 90 ? 28.464 -1.535 -22.441 1.00 90.69 90 ILE A N 1
ATOM 734 C CA . ILE A 1 90 ? 29.101 -2.071 -21.231 1.00 90.69 90 ILE A CA 1
ATOM 735 C C . ILE A 1 90 ? 29.104 -1.018 -20.119 1.00 90.69 90 ILE A C 1
ATOM 737 O O . ILE A 1 90 ? 28.711 -1.327 -18.995 1.00 90.69 90 ILE A O 1
ATOM 741 N N . GLN A 1 91 ? 29.473 0.233 -20.416 1.00 92.00 91 GLN A N 1
ATOM 742 C CA . GLN A 1 91 ? 29.418 1.331 -19.448 1.00 92.00 91 GLN A CA 1
ATOM 743 C C . GLN A 1 91 ? 28.001 1.504 -18.881 1.00 92.00 91 GLN A C 1
ATOM 745 O O . GLN A 1 91 ? 27.834 1.602 -17.666 1.00 92.00 91 GLN A O 1
ATOM 750 N N . TYR A 1 92 ? 26.974 1.495 -19.735 1.00 91.12 92 TYR A N 1
ATOM 751 C CA . TYR A 1 92 ? 25.576 1.548 -19.311 1.00 91.12 92 TYR A CA 1
ATOM 752 C C . TYR A 1 92 ? 25.211 0.380 -18.384 1.00 91.12 92 TYR A C 1
ATOM 754 O O . TYR A 1 92 ? 24.624 0.601 -17.324 1.00 91.12 92 TYR A O 1
ATOM 762 N N . LEU A 1 93 ? 25.601 -0.850 -18.734 1.00 90.00 93 LEU A N 1
ATOM 763 C CA . LEU A 1 93 ? 25.346 -2.033 -17.911 1.00 90.00 93 LEU A CA 1
ATOM 764 C C . LEU A 1 93 ? 26.064 -1.962 -16.556 1.00 90.00 93 LEU A C 1
ATOM 766 O O . LEU A 1 93 ? 25.462 -2.312 -15.542 1.00 90.00 93 LEU A O 1
ATOM 770 N N . VAL A 1 94 ? 27.301 -1.460 -16.505 1.00 91.88 94 VAL A N 1
ATOM 771 C CA . VAL A 1 94 ? 28.051 -1.243 -15.255 1.00 91.88 94 VAL A CA 1
ATOM 772 C C . VAL A 1 94 ? 27.339 -0.227 -14.364 1.00 91.88 94 VAL A C 1
ATOM 774 O O . VAL A 1 94 ? 27.072 -0.515 -13.196 1.00 91.88 94 VAL A O 1
ATOM 777 N N . LEU A 1 95 ? 26.970 0.935 -14.912 1.00 91.38 95 LEU A N 1
ATOM 778 C CA . LEU A 1 95 ? 26.240 1.963 -14.165 1.00 91.38 95 LEU A CA 1
ATOM 779 C C . LEU A 1 95 ? 24.902 1.425 -13.633 1.00 91.38 95 LEU A C 1
ATOM 781 O O . LEU A 1 95 ? 24.542 1.677 -12.483 1.00 91.38 95 LEU A O 1
ATOM 785 N N . LEU A 1 96 ? 24.179 0.652 -14.444 1.00 90.62 96 LEU A N 1
ATOM 786 C CA . LEU A 1 96 ? 22.871 0.112 -14.087 1.00 90.62 96 LEU A CA 1
ATOM 787 C C . LEU A 1 96 ? 22.959 -1.011 -13.039 1.00 90.62 96 LEU A C 1
ATOM 789 O O . LEU A 1 96 ? 22.238 -0.986 -12.042 1.00 90.62 96 LEU A O 1
ATOM 793 N N . LYS A 1 97 ? 23.822 -2.009 -13.256 1.00 90.50 97 LYS A N 1
ATOM 794 C CA . LYS A 1 97 ? 23.858 -3.244 -12.456 1.00 90.50 97 LYS A CA 1
ATOM 795 C C . LYS A 1 97 ? 24.794 -3.157 -11.259 1.00 90.50 97 LYS A C 1
ATOM 797 O O . LYS A 1 97 ? 24.441 -3.653 -10.195 1.00 90.50 97 LYS A O 1
ATOM 802 N N . LEU A 1 98 ? 25.966 -2.545 -11.415 1.00 91.81 98 LEU A N 1
ATOM 803 C CA . LEU A 1 98 ? 26.979 -2.518 -10.357 1.00 91.81 98 LEU A CA 1
ATOM 804 C C . LEU A 1 98 ? 26.865 -1.297 -9.453 1.00 91.81 98 LEU A C 1
ATOM 806 O O . LEU A 1 98 ? 27.237 -1.397 -8.289 1.00 91.81 98 LEU A O 1
ATOM 810 N N . ILE A 1 99 ? 26.349 -0.170 -9.952 1.00 92.50 99 ILE A N 1
ATOM 811 C CA . ILE A 1 99 ? 26.199 1.054 -9.152 1.00 92.50 99 ILE A CA 1
ATOM 812 C C . ILE A 1 99 ? 24.746 1.253 -8.726 1.00 92.50 99 ILE A C 1
ATOM 814 O O . ILE A 1 99 ? 24.445 1.300 -7.539 1.00 92.50 99 ILE A O 1
ATOM 818 N N . LEU A 1 100 ? 23.812 1.371 -9.672 1.00 90.75 100 LEU A N 1
ATOM 819 C CA . LEU A 1 100 ? 22.440 1.751 -9.332 1.00 90.75 100 LEU A CA 1
ATOM 820 C C . LEU A 1 100 ? 21.703 0.658 -8.543 1.00 90.75 100 LEU A C 1
ATOM 822 O O . LEU A 1 100 ? 21.088 0.959 -7.520 1.00 90.75 100 LEU A O 1
ATOM 826 N N . LEU A 1 101 ? 21.758 -0.597 -9.002 1.00 90.12 101 LEU A N 1
ATOM 827 C CA . LEU A 1 101 ? 21.066 -1.712 -8.346 1.00 90.12 101 LEU A CA 1
ATOM 828 C C . LEU A 1 101 ? 21.634 -2.002 -6.946 1.00 90.12 101 LEU A C 1
ATOM 830 O O . LEU A 1 101 ? 20.872 -2.246 -6.012 1.00 90.12 101 LEU A O 1
ATOM 834 N N . THR A 1 102 ? 22.956 -1.930 -6.782 1.00 92.00 102 THR A N 1
ATOM 835 C CA . THR A 1 102 ? 23.630 -2.167 -5.494 1.00 92.00 102 THR A CA 1
ATOM 836 C C . THR A 1 102 ? 23.323 -1.062 -4.488 1.00 92.00 102 THR A C 1
ATOM 838 O O . THR A 1 102 ? 23.013 -1.359 -3.336 1.00 92.00 102 THR A O 1
ATOM 841 N N . LEU A 1 103 ? 23.311 0.205 -4.918 1.00 92.06 103 LEU A N 1
ATOM 842 C CA . LEU A 1 103 ? 22.901 1.327 -4.073 1.00 92.06 103 LEU A CA 1
ATOM 843 C C . LEU A 1 103 ? 21.423 1.240 -3.684 1.00 92.06 103 LEU A C 1
ATOM 845 O O . LEU A 1 103 ? 21.072 1.530 -2.542 1.00 92.06 103 LEU A O 1
ATOM 849 N N . LEU A 1 104 ? 20.551 0.825 -4.609 1.00 90.88 104 LEU A N 1
ATOM 850 C CA . LEU A 1 104 ? 19.134 0.611 -4.319 1.00 90.88 104 LEU A CA 1
ATOM 851 C C . LEU A 1 104 ? 18.952 -0.470 -3.248 1.00 90.88 104 LEU A C 1
ATOM 853 O O . LEU A 1 104 ? 18.213 -0.264 -2.286 1.00 90.88 104 LEU A O 1
ATOM 857 N N . TYR A 1 105 ? 19.662 -1.590 -3.394 1.00 93.62 105 TYR A N 1
ATOM 858 C CA . TYR A 1 105 ? 19.671 -2.660 -2.404 1.00 93.62 105 TYR A CA 1
ATOM 859 C C . TYR A 1 105 ? 20.191 -2.172 -1.045 1.00 93.62 105 TYR A C 1
ATOM 861 O O . TYR A 1 105 ? 19.539 -2.399 -0.028 1.00 93.62 105 TYR A O 1
ATOM 869 N N . ALA A 1 106 ? 21.308 -1.440 -1.021 1.00 95.62 106 ALA A N 1
ATOM 870 C CA . ALA A 1 106 ? 21.887 -0.897 0.206 1.00 95.62 106 ALA A CA 1
ATOM 871 C C . ALA A 1 106 ? 20.926 0.059 0.932 1.00 95.62 106 ALA A C 1
ATOM 873 O O . ALA A 1 106 ? 20.761 -0.033 2.147 1.00 95.62 106 ALA A O 1
ATOM 874 N N . LEU A 1 107 ? 20.243 0.941 0.196 1.00 94.50 107 LEU A N 1
ATOM 875 C CA . LEU A 1 107 ? 19.256 1.857 0.767 1.00 94.50 107 LEU A CA 1
ATOM 876 C C . LEU A 1 107 ? 18.073 1.092 1.376 1.00 94.50 107 LEU A C 1
ATOM 878 O O . LEU A 1 107 ? 17.673 1.387 2.502 1.00 94.50 107 LEU A O 1
ATOM 882 N N . PHE A 1 108 ? 17.533 0.103 0.656 1.00 94.69 108 PHE A N 1
ATOM 883 C CA . PHE A 1 108 ? 16.428 -0.709 1.162 1.00 94.69 108 PHE A CA 1
ATOM 884 C C . PHE A 1 108 ? 16.828 -1.518 2.392 1.00 94.69 108 PHE A C 1
ATOM 886 O O . PHE A 1 108 ? 16.102 -1.497 3.383 1.00 94.69 108 PHE A O 1
ATOM 893 N N . SER A 1 109 ? 17.998 -2.154 2.363 1.00 97.19 109 SER A N 1
ATOM 894 C CA . SER A 1 109 ? 18.560 -2.885 3.500 1.00 97.19 109 SER A CA 1
ATOM 895 C C . SER A 1 109 ? 18.738 -1.974 4.720 1.00 97.19 109 SER A C 1
ATOM 897 O O . SER A 1 109 ? 18.273 -2.308 5.809 1.00 97.19 109 SER A O 1
ATOM 899 N N . HIS A 1 110 ? 19.286 -0.769 4.536 1.00 96.69 110 HIS A N 1
ATOM 900 C CA . HIS A 1 110 ? 19.420 0.209 5.615 1.00 96.69 110 HIS A CA 1
ATOM 901 C C . HIS A 1 110 ? 18.061 0.621 6.202 1.00 96.69 110 HIS A C 1
ATOM 903 O O . HIS A 1 110 ? 17.896 0.688 7.420 1.00 96.69 110 HIS A O 1
ATOM 909 N N . THR A 1 111 ? 17.058 0.885 5.358 1.00 96.56 111 THR A N 1
ATOM 910 C CA . THR A 1 111 ? 15.711 1.203 5.853 1.00 96.56 111 THR A CA 1
ATOM 911 C C . THR A 1 111 ? 15.045 0.018 6.542 1.00 96.56 111 THR A C 1
ATOM 913 O O . THR A 1 111 ? 14.389 0.223 7.558 1.00 96.56 111 THR A O 1
ATOM 916 N N . ALA A 1 112 ? 15.242 -1.205 6.043 1.00 96.06 112 ALA A N 1
ATOM 917 C CA . ALA A 1 112 ? 14.684 -2.414 6.634 1.00 96.06 112 ALA A CA 1
ATOM 918 C C . ALA A 1 112 ? 15.238 -2.625 8.047 1.00 96.06 112 ALA A C 1
ATOM 920 O O . ALA A 1 112 ? 14.453 -2.710 8.984 1.00 96.06 112 ALA A O 1
ATOM 921 N N . HIS A 1 113 ? 16.560 -2.559 8.225 1.00 96.19 113 HIS A N 1
ATOM 922 C CA . HIS A 1 113 ? 17.188 -2.679 9.545 1.00 96.19 113 HIS A CA 1
ATOM 923 C C . HIS A 1 113 ? 16.789 -1.563 10.511 1.00 96.19 113 HIS A C 1
ATOM 925 O O . HIS A 1 113 ? 16.638 -1.798 11.707 1.00 96.19 113 HIS A O 1
ATOM 931 N N . LYS A 1 114 ? 16.577 -0.340 10.012 1.00 96.19 114 LYS A N 1
ATOM 932 C CA . LYS A 1 114 ? 16.079 0.758 10.849 1.00 96.19 114 LYS A CA 1
ATOM 933 C C . LYS A 1 114 ? 14.643 0.515 11.337 1.00 96.19 114 LYS A C 1
ATOM 935 O O . LYS A 1 114 ? 14.298 0.957 12.429 1.00 96.19 114 LYS A O 1
ATOM 940 N N . ILE A 1 115 ? 13.805 -0.127 10.522 1.00 96.69 115 ILE A N 1
ATOM 941 C CA . ILE A 1 115 ? 12.380 -0.357 10.812 1.00 96.69 115 ILE A CA 1
ATOM 942 C C . ILE A 1 115 ? 12.166 -1.638 11.627 1.00 96.69 115 ILE A C 1
ATOM 944 O O . ILE A 1 115 ? 11.246 -1.687 12.439 1.00 96.69 115 ILE A O 1
ATOM 948 N N . GLU A 1 116 ? 13.021 -2.643 11.450 1.00 96.00 116 GLU A N 1
ATOM 949 C CA . GLU A 1 116 ? 12.953 -3.957 12.094 1.00 96.00 116 GLU A CA 1
ATOM 950 C C . GLU A 1 116 ? 12.623 -3.911 13.601 1.00 96.00 116 GLU A C 1
ATOM 952 O O . GLU A 1 116 ? 11.608 -4.507 13.972 1.00 96.00 116 GLU A O 1
ATOM 957 N N . PRO A 1 117 ? 13.325 -3.142 14.467 1.00 96.19 117 PRO A N 1
ATOM 958 C CA . PRO A 1 117 ? 13.048 -3.154 15.908 1.00 96.19 117 PRO A CA 1
ATOM 959 C C . PRO A 1 117 ? 11.706 -2.518 16.305 1.00 96.19 117 PRO A C 1
ATOM 961 O O . PRO A 1 117 ? 11.206 -2.796 17.389 1.00 96.19 117 PRO A O 1
ATOM 964 N N . VAL A 1 118 ? 11.122 -1.658 15.463 1.00 96.38 118 VAL A N 1
ATOM 965 C CA . VAL A 1 118 ? 9.855 -0.947 15.747 1.00 96.38 118 VAL A CA 1
ATOM 966 C C . VAL A 1 118 ? 8.669 -1.594 15.014 1.00 96.38 118 VAL A C 1
ATOM 968 O O . VAL A 1 118 ? 7.507 -1.274 15.272 1.00 96.38 118 VAL A O 1
ATOM 971 N N . SER A 1 119 ? 8.942 -2.518 14.092 1.00 96.88 119 SER A N 1
ATOM 972 C CA . SER A 1 119 ? 7.943 -3.106 13.199 1.00 96.88 119 SER A CA 1
ATOM 973 C C . SER A 1 119 ? 6.810 -3.826 13.942 1.00 96.88 119 SER A C 1
ATOM 975 O O . SER A 1 119 ? 5.644 -3.643 13.586 1.00 96.88 119 SER A O 1
ATOM 977 N N . ASP A 1 120 ? 7.126 -4.546 15.021 1.00 95.62 120 ASP A N 1
ATOM 978 C CA . ASP A 1 120 ? 6.147 -5.266 15.843 1.00 95.62 120 ASP A CA 1
ATOM 979 C C . ASP A 1 120 ? 5.134 -4.334 16.508 1.00 95.62 120 ASP A C 1
ATOM 981 O O . ASP A 1 120 ? 3.945 -4.651 16.592 1.00 95.62 120 ASP A O 1
ATOM 985 N N . ASP A 1 121 ? 5.579 -3.168 16.970 1.00 95.31 121 ASP A N 1
ATOM 986 C CA . ASP A 1 121 ? 4.705 -2.211 17.645 1.00 95.31 121 ASP A CA 1
ATOM 987 C C . ASP A 1 121 ? 3.802 -1.485 16.645 1.00 95.31 121 ASP A C 1
ATOM 989 O O . ASP A 1 121 ? 2.604 -1.321 16.898 1.00 95.31 121 ASP A O 1
ATOM 993 N N . ILE A 1 122 ? 4.329 -1.151 15.460 1.00 96.25 122 ILE A N 1
ATOM 994 C CA . ILE A 1 122 ? 3.524 -0.628 14.345 1.00 96.25 122 ILE A CA 1
ATOM 995 C C . ILE A 1 122 ? 2.470 -1.658 13.928 1.00 96.25 122 ILE A C 1
ATOM 997 O O . ILE A 1 122 ? 1.301 -1.306 13.756 1.00 96.25 122 ILE A O 1
ATOM 1001 N N . TRP A 1 123 ? 2.851 -2.933 13.810 1.00 96.50 123 TRP A N 1
ATOM 1002 C CA . TRP A 1 123 ? 1.922 -4.001 13.450 1.00 96.50 123 TRP A CA 1
ATOM 1003 C C . TRP A 1 123 ? 0.829 -4.189 14.503 1.00 96.50 123 TRP A C 1
ATOM 1005 O O . TRP A 1 123 ? -0.345 -4.271 14.143 1.00 96.50 123 TRP A O 1
ATOM 1015 N N . LYS A 1 124 ? 1.165 -4.200 15.801 1.00 95.44 124 LYS A N 1
ATOM 1016 C CA . LYS A 1 124 ? 0.169 -4.280 16.887 1.00 95.44 124 LYS A CA 1
ATOM 1017 C C . LYS A 1 124 ? -0.812 -3.107 16.834 1.00 95.44 124 LYS A C 1
ATOM 1019 O O . LYS A 1 124 ? -2.016 -3.325 16.968 1.00 95.44 124 LYS A O 1
ATOM 1024 N N . PHE A 1 125 ? -0.320 -1.889 16.599 1.00 96.06 125 PHE A N 1
ATOM 1025 C CA . PHE A 1 125 ? -1.161 -0.697 16.476 1.00 96.06 125 PHE A CA 1
ATOM 1026 C C . PHE A 1 125 ? -2.114 -0.788 15.275 1.00 96.06 125 PHE A C 1
ATOM 1028 O O . PHE A 1 125 ? -3.326 -0.624 15.428 1.00 96.06 125 PHE A O 1
ATOM 1035 N N . GLN A 1 126 ? -1.595 -1.126 14.092 1.00 96.88 126 GLN A N 1
ATOM 1036 C CA . GLN A 1 126 ? -2.406 -1.301 12.882 1.00 96.88 126 GLN A CA 1
ATOM 1037 C C . GLN A 1 126 ? -3.402 -2.456 13.022 1.00 96.88 126 GLN A C 1
ATOM 1039 O O . GLN A 1 126 ? -4.549 -2.351 12.588 1.00 96.88 126 GLN A O 1
ATOM 1044 N N . ARG A 1 127 ? -3.000 -3.552 13.675 1.00 97.19 127 ARG A N 1
ATOM 1045 C CA . ARG A 1 127 ? -3.875 -4.690 13.962 1.00 97.19 127 ARG A CA 1
ATOM 1046 C C . ARG A 1 127 ? -5.025 -4.287 14.874 1.00 97.19 1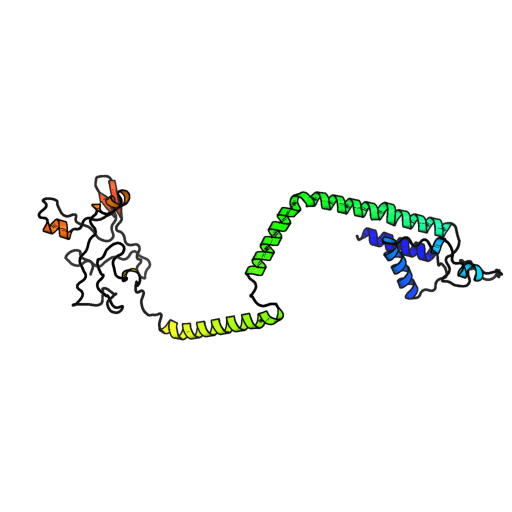27 ARG A C 1
ATOM 1048 O O . ARG A 1 127 ? -6.149 -4.701 14.613 1.00 97.19 127 ARG A O 1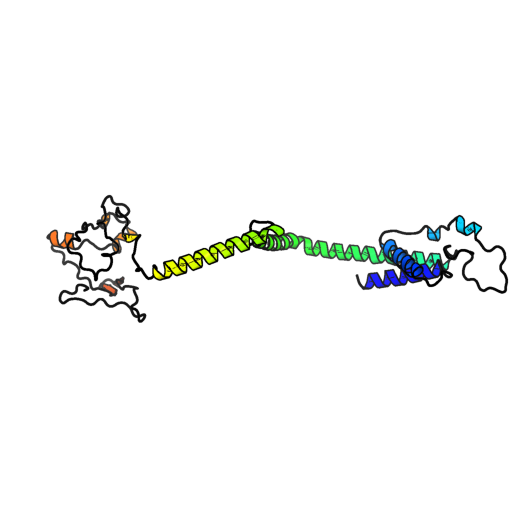
ATOM 1055 N N . TYR A 1 128 ? -4.773 -3.498 15.918 1.00 96.19 128 TYR A N 1
ATOM 1056 C CA . TYR A 1 128 ? -5.840 -2.994 16.781 1.00 96.19 128 TYR A CA 1
ATOM 1057 C C . TYR A 1 128 ? -6.854 -2.169 15.981 1.00 96.19 128 TYR A C 1
ATOM 1059 O O . TYR A 1 128 ? -8.049 -2.445 16.066 1.00 96.19 128 TYR A O 1
ATOM 1067 N N . GLN A 1 129 ? -6.386 -1.229 15.148 1.00 95.12 129 GLN A N 1
ATOM 1068 C CA . GLN A 1 129 ? -7.264 -0.435 14.279 1.00 95.12 129 GLN A CA 1
ATOM 1069 C C . GLN A 1 129 ? -8.108 -1.328 13.364 1.00 95.12 129 GLN A C 1
ATOM 1071 O O . GLN A 1 129 ? -9.327 -1.187 13.316 1.00 95.12 129 GLN A O 1
ATOM 1076 N N . LEU A 1 130 ? -7.480 -2.314 12.718 1.00 96.12 130 LEU A N 1
ATOM 1077 C CA . LEU A 1 130 ? -8.170 -3.256 11.843 1.00 96.12 130 LEU A CA 1
ATOM 1078 C C . LEU A 1 130 ? -9.230 -4.077 12.596 1.00 96.12 130 LEU A C 1
ATOM 1080 O O . LEU A 1 130 ? -10.335 -4.270 12.095 1.00 96.12 130 LEU A O 1
ATOM 1084 N N . VAL A 1 131 ? -8.915 -4.557 13.802 1.00 95.50 131 VAL A N 1
ATOM 1085 C CA . VAL A 1 131 ? -9.855 -5.324 14.632 1.00 95.50 131 VAL A CA 1
ATOM 1086 C C . VAL A 1 131 ? -11.043 -4.460 15.045 1.00 95.50 131 VAL A C 1
ATOM 1088 O O . VAL A 1 131 ? -12.177 -4.910 14.910 1.00 95.50 131 VAL A O 1
ATOM 1091 N N . VAL A 1 132 ? -10.810 -3.226 15.500 1.00 93.38 132 VAL A N 1
ATOM 1092 C CA . VAL A 1 132 ? -11.886 -2.285 15.853 1.00 93.38 132 VAL A CA 1
ATOM 1093 C C . VAL A 1 132 ? -12.777 -1.999 14.644 1.00 93.38 132 VAL A C 1
ATOM 1095 O O . VAL A 1 132 ? -14.002 -2.045 14.762 1.00 93.38 132 VAL A O 1
ATOM 1098 N N . ASP A 1 133 ? -12.187 -1.796 13.466 1.00 91.50 133 ASP A N 1
ATOM 1099 C CA . ASP A 1 133 ? -12.937 -1.601 12.226 1.00 91.50 133 ASP A CA 1
ATOM 1100 C C . ASP A 1 133 ? -13.801 -2.818 11.874 1.00 91.50 133 ASP A C 1
ATOM 1102 O O . ASP A 1 133 ? -14.938 -2.652 11.435 1.00 91.50 133 ASP A O 1
ATOM 1106 N N . PHE A 1 134 ? -13.309 -4.044 12.077 1.00 90.06 134 PHE A N 1
ATOM 1107 C CA . PHE A 1 134 ? -14.098 -5.259 11.844 1.00 90.06 134 PHE A CA 1
ATOM 1108 C C . PHE A 1 134 ? -15.181 -5.492 12.897 1.00 90.06 134 PHE A C 1
ATOM 1110 O O . PHE A 1 134 ? -16.257 -5.964 12.539 1.00 90.06 134 PHE A O 1
ATOM 1117 N N . MET A 1 135 ? -14.943 -5.130 14.159 1.00 88.94 135 MET A N 1
ATOM 1118 C CA . MET A 1 135 ? -15.965 -5.189 15.212 1.00 88.94 135 MET A CA 1
ATOM 1119 C C . MET A 1 135 ? -17.107 -4.197 14.967 1.00 88.94 135 MET A C 1
ATOM 1121 O O . MET A 1 135 ? -18.254 -4.493 15.288 1.00 88.94 135 MET A O 1
ATOM 1125 N N . ASN A 1 136 ? -16.810 -3.045 14.359 1.00 84.00 136 ASN A N 1
ATOM 1126 C CA . ASN A 1 136 ? -17.808 -2.034 14.004 1.00 84.00 136 ASN A CA 1
ATOM 1127 C C . ASN A 1 136 ? -18.533 -2.317 12.674 1.00 84.00 136 ASN A C 1
ATOM 1129 O O . ASN A 1 136 ? -19.514 -1.643 12.351 1.00 84.00 136 ASN A O 1
ATOM 1133 N N . ARG A 1 137 ? -18.067 -3.285 11.874 1.00 85.19 137 ARG A N 1
ATOM 1134 C CA . ARG A 1 137 ? -18.711 -3.666 10.609 1.00 85.19 137 ARG A CA 1
ATOM 1135 C C . ARG A 1 137 ? -19.897 -4.593 10.852 1.00 85.19 137 ARG A C 1
ATOM 1137 O O . ARG A 1 137 ? -19.928 -5.392 11.782 1.00 85.19 137 ARG A O 1
ATOM 1144 N N . LEU A 1 138 ? -20.887 -4.492 9.968 1.00 81.19 138 LEU A N 1
ATOM 1145 C CA . LEU A 1 138 ? -22.073 -5.335 10.013 1.00 81.19 138 LEU A CA 1
ATOM 1146 C C . LEU A 1 138 ? -21.712 -6.769 9.600 1.00 81.19 138 LEU A C 1
ATOM 1148 O O . LEU A 1 138 ? -20.782 -7.001 8.832 1.00 81.19 138 LEU A O 1
ATOM 1152 N N . CYS A 1 139 ? -22.467 -7.736 10.121 1.00 80.12 139 CYS A N 1
ATOM 1153 C CA . CYS A 1 139 ? -22.163 -9.170 10.039 1.00 80.12 139 CYS A CA 1
ATOM 1154 C C . CYS A 1 139 ? -22.206 -9.746 8.605 1.00 80.12 139 CYS A C 1
ATOM 1156 O O . CYS A 1 139 ? -21.714 -10.844 8.356 1.00 80.12 139 CYS A O 1
ATOM 1158 N N . LEU A 1 140 ? -22.809 -9.020 7.657 1.00 82.19 140 LEU A N 1
ATOM 1159 C CA . LEU A 1 140 ? -22.987 -9.454 6.272 1.00 82.19 140 LEU A CA 1
ATOM 1160 C C . LEU A 1 140 ? -21.866 -8.920 5.362 1.00 82.19 140 LEU A C 1
ATOM 1162 O O . LEU A 1 140 ? -21.442 -7.772 5.515 1.00 82.19 140 LEU A O 1
ATOM 1166 N N . PRO A 1 141 ? -21.409 -9.715 4.374 1.00 84.44 141 PRO A N 1
ATOM 1167 C CA . PRO A 1 141 ? -20.378 -9.286 3.434 1.00 84.44 141 PRO A CA 1
ATOM 1168 C C . PRO A 1 141 ? -20.849 -8.076 2.603 1.00 84.44 141 PRO A C 1
ATOM 1170 O O . PRO A 1 141 ? -22.056 -7.874 2.446 1.00 84.44 141 PRO A O 1
ATOM 1173 N N . PRO A 1 142 ? -19.924 -7.294 2.007 1.00 83.50 142 PRO A N 1
ATOM 1174 C CA . PRO A 1 142 ? -20.228 -6.032 1.325 1.00 83.50 142 PRO A CA 1
ATOM 1175 C C . PRO A 1 142 ? -21.451 -6.034 0.385 1.00 83.50 142 PRO A C 1
ATOM 1177 O O . PRO A 1 142 ? -22.257 -5.113 0.514 1.00 83.50 142 PRO A O 1
ATOM 1180 N N . PRO A 1 143 ? -21.673 -7.035 -0.501 1.00 86.88 143 PRO A N 1
ATOM 1181 C CA . PRO A 1 143 ? -22.851 -7.026 -1.376 1.00 86.88 143 PRO A CA 1
ATOM 1182 C C . PRO A 1 143 ? -24.183 -7.211 -0.629 1.00 86.88 143 PRO A C 1
ATOM 1184 O O . PRO A 1 143 ? -25.211 -6.725 -1.088 1.00 86.88 143 PRO A O 1
ATOM 1187 N N . LEU A 1 144 ? -24.187 -7.877 0.531 1.00 84.44 144 LEU A N 1
ATOM 1188 C CA . LEU A 1 144 ? -25.390 -8.155 1.328 1.00 84.44 144 LEU A CA 1
ATOM 1189 C C . LEU A 1 144 ? -25.580 -7.176 2.500 1.00 84.44 144 LEU A C 1
ATOM 1191 O O . LEU A 1 144 ? -26.598 -7.221 3.191 1.00 84.44 144 LEU A O 1
ATOM 1195 N N . ASN A 1 145 ? -24.627 -6.268 2.720 1.00 85.88 145 ASN A N 1
ATOM 1196 C CA . ASN A 1 145 ? -24.657 -5.297 3.814 1.00 85.88 145 ASN A CA 1
ATOM 1197 C C . ASN A 1 145 ? -25.879 -4.355 3.729 1.00 85.88 145 ASN A C 1
ATOM 1199 O O . ASN A 1 145 ? -26.441 -3.957 4.751 1.00 85.88 145 ASN A O 1
ATOM 1203 N N . VAL A 1 146 ? -26.371 -4.084 2.514 1.00 85.31 146 VAL A N 1
ATOM 1204 C CA . VAL A 1 146 ? -27.563 -3.253 2.265 1.00 85.31 146 VAL A CA 1
ATOM 1205 C C . VAL A 1 146 ? -28.789 -3.775 3.026 1.00 85.31 146 VAL A C 1
ATOM 1207 O O . VAL A 1 146 ? -29.515 -2.987 3.630 1.00 85.31 146 VAL A O 1
ATOM 1210 N N . PHE A 1 147 ? -28.985 -5.097 3.096 1.00 85.88 147 PHE A N 1
ATOM 1211 C CA . PHE A 1 147 ? -30.112 -5.691 3.823 1.00 85.88 147 PHE A CA 1
ATOM 1212 C C . PHE A 1 147 ? -30.047 -5.422 5.329 1.00 85.88 147 PHE A C 1
ATOM 1214 O O . PHE A 1 147 ? -31.078 -5.196 5.959 1.00 85.88 147 PHE A O 1
ATOM 1221 N N . SER A 1 148 ? -28.847 -5.399 5.912 1.00 84.38 148 SER A N 1
ATOM 1222 C CA . SER A 1 148 ? -28.682 -5.151 7.346 1.00 84.38 148 SER A CA 1
ATOM 1223 C C . SER A 1 148 ? -28.980 -3.698 7.728 1.00 84.38 148 SER A C 1
ATOM 1225 O O . SER A 1 148 ? -29.611 -3.455 8.761 1.00 84.38 148 SER A O 1
ATOM 1227 N N . TYR A 1 149 ? -28.641 -2.739 6.860 1.00 85.81 149 TYR A N 1
ATOM 1228 C CA . TYR A 1 149 ? -29.047 -1.343 7.023 1.00 85.81 149 TYR A CA 1
ATOM 1229 C C . TYR A 1 149 ? -30.558 -1.163 6.850 1.00 85.81 149 TYR A C 1
ATOM 1231 O O . TYR A 1 149 ? -31.173 -0.467 7.656 1.00 85.81 149 TYR A O 1
ATOM 1239 N N . LEU A 1 150 ? -31.175 -1.828 5.864 1.00 87.06 150 LEU A N 1
ATOM 1240 C CA . LEU A 1 150 ? -32.628 -1.788 5.663 1.00 87.06 150 LEU A CA 1
ATOM 1241 C C . LEU A 1 150 ? -33.382 -2.356 6.873 1.00 87.06 150 LEU A C 1
ATOM 1243 O O . LEU A 1 150 ? -34.297 -1.713 7.379 1.00 87.06 150 LEU A O 1
ATOM 1247 N N . LEU A 1 151 ? -32.960 -3.509 7.401 1.00 85.12 151 LEU A N 1
ATOM 1248 C CA . LEU A 1 151 ? -33.545 -4.097 8.610 1.00 85.12 151 LEU A CA 1
ATOM 1249 C C . LEU A 1 151 ? -33.351 -3.195 9.833 1.00 85.12 151 LEU A C 1
ATOM 1251 O O . LEU A 1 151 ? -34.296 -2.999 10.595 1.00 85.12 151 LEU A O 1
ATOM 1255 N N . SER A 1 152 ? -32.164 -2.607 10.004 1.00 84.00 152 SER A N 1
ATOM 1256 C CA . SER A 1 152 ? -31.885 -1.669 11.099 1.00 84.00 152 SER A CA 1
ATOM 1257 C C . SER A 1 152 ? -32.764 -0.417 11.011 1.00 84.00 152 SER A C 1
ATOM 1259 O O . SER A 1 152 ? -33.313 0.020 12.023 1.00 84.00 152 SER A O 1
ATOM 1261 N N . LEU A 1 153 ? -32.978 0.121 9.806 1.00 87.44 153 LEU A N 1
ATOM 1262 C CA . LEU A 1 153 ? -33.865 1.258 9.556 1.00 87.44 153 LEU A CA 1
ATOM 1263 C C . LEU A 1 153 ? -35.337 0.899 9.803 1.00 87.44 153 LEU A C 1
ATOM 1265 O O . LEU A 1 153 ? -36.039 1.643 10.483 1.00 87.44 153 LEU A O 1
ATOM 1269 N N . CYS A 1 154 ? -35.803 -0.258 9.326 1.00 85.44 154 CYS A N 1
ATOM 1270 C CA . CYS A 1 154 ? -37.158 -0.750 9.586 1.00 85.44 154 CYS A CA 1
ATOM 1271 C C . CYS A 1 154 ? -37.402 -0.990 11.083 1.00 85.44 154 CYS A C 1
ATOM 1273 O O . CYS A 1 154 ? -38.458 -0.635 11.605 1.00 85.44 154 CYS A O 1
ATOM 1275 N N . GLN A 1 155 ? -36.423 -1.547 11.803 1.00 84.62 155 GLN A N 1
ATOM 1276 C CA . GLN A 1 155 ? -36.491 -1.711 13.255 1.00 84.62 155 GLN A CA 1
ATOM 1277 C C . GLN A 1 155 ? -36.501 -0.361 13.974 1.00 84.62 155 GLN A C 1
ATOM 1279 O O . GLN A 1 155 ? -37.249 -0.205 14.940 1.00 84.62 155 GLN A O 1
ATOM 1284 N N . LEU A 1 156 ? -35.719 0.619 13.514 1.00 84.38 156 LEU A N 1
ATOM 1285 C CA . LEU A 1 156 ? -35.707 1.969 14.074 1.00 84.38 156 LEU A CA 1
ATOM 1286 C C . LEU A 1 156 ? -37.040 2.684 13.836 1.00 84.38 156 LEU A C 1
ATOM 1288 O O . LEU A 1 156 ? -37.595 3.222 14.785 1.00 84.38 156 LEU A O 1
ATOM 1292 N N . LEU A 1 157 ? -37.595 2.623 12.624 1.00 84.81 157 LEU A N 1
ATOM 1293 C CA . LEU A 1 157 ? -38.920 3.155 12.290 1.00 84.81 157 LEU A CA 1
ATOM 1294 C C . LEU A 1 157 ? -40.015 2.458 13.104 1.00 84.81 157 LEU A C 1
ATOM 1296 O O . LEU A 1 157 ? -40.856 3.120 13.697 1.00 84.81 157 LEU A O 1
ATOM 1300 N N . GLY A 1 158 ? -39.960 1.132 13.239 1.00 83.69 158 GLY A N 1
ATOM 1301 C CA . GLY A 1 158 ? -40.889 0.369 14.072 1.00 83.69 158 GLY A CA 1
ATOM 1302 C C . GLY A 1 158 ? -40.741 0.652 15.571 1.00 83.69 158 GLY A C 1
ATOM 1303 O O . GLY A 1 158 ? -41.723 0.580 16.306 1.00 83.69 158 GLY A O 1
ATOM 1304 N N . ARG A 1 159 ? -39.534 0.981 16.053 1.00 80.44 159 ARG A N 1
ATOM 1305 C CA . ARG A 1 159 ? -39.291 1.463 17.424 1.00 80.44 159 ARG A CA 1
ATOM 1306 C C . ARG A 1 159 ? -39.719 2.916 17.592 1.00 80.44 159 ARG A C 1
ATOM 1308 O O . ARG A 1 159 ? -40.200 3.243 18.663 1.00 80.44 159 ARG A O 1
ATOM 1315 N N . ALA A 1 160 ? -39.576 3.769 16.581 1.00 73.25 160 ALA A N 1
ATOM 1316 C CA . ALA A 1 160 ? -40.008 5.162 16.598 1.00 73.25 160 ALA A CA 1
ATOM 1317 C C . ALA A 1 160 ? -41.534 5.263 16.569 1.00 73.25 160 ALA A C 1
ATOM 1319 O O . ALA A 1 160 ? -42.094 5.988 17.376 1.00 73.25 160 ALA A O 1
ATOM 1320 N N . LEU A 1 161 ? -42.208 4.456 15.747 1.00 69.62 161 LEU A N 1
ATOM 1321 C CA . LEU A 1 161 ? -43.666 4.316 15.724 1.00 69.62 161 LEU A CA 1
ATOM 1322 C C . LEU A 1 161 ? -44.185 3.723 17.040 1.00 69.62 161 LEU A C 1
ATOM 1324 O O . LEU A 1 161 ? -45.104 4.275 17.638 1.00 69.62 161 LEU A O 1
ATOM 1328 N N . ARG A 1 162 ? -43.533 2.675 17.572 1.00 65.94 162 ARG A N 1
ATOM 1329 C CA . ARG A 1 162 ? -43.860 2.142 18.908 1.00 65.94 162 ARG A CA 1
ATOM 1330 C C . ARG A 1 162 ? -43.573 3.136 20.025 1.00 65.94 162 ARG A C 1
ATOM 1332 O O . ARG A 1 162 ? -44.363 3.221 20.946 1.00 65.94 162 ARG A O 1
ATOM 1339 N N . ARG A 1 163 ? -42.495 3.919 19.956 1.00 57.06 163 ARG A N 1
ATOM 1340 C CA . ARG A 1 163 ? -42.216 5.012 20.898 1.00 57.06 163 ARG A CA 1
ATOM 1341 C C . ARG A 1 163 ? -43.155 6.193 20.692 1.00 57.06 163 ARG A C 1
ATOM 1343 O O . ARG A 1 163 ? -43.398 6.877 21.661 1.00 57.06 163 ARG A O 1
ATOM 1350 N N . CYS A 1 164 ? -43.724 6.429 19.515 1.00 53.12 164 CYS A N 1
ATOM 1351 C CA . CYS A 1 164 ? -44.764 7.440 19.326 1.00 53.12 164 CYS A CA 1
ATOM 1352 C C . CYS A 1 164 ? -46.065 6.985 20.009 1.00 53.12 164 CYS A C 1
ATOM 1354 O O . CYS A 1 164 ? -46.642 7.740 20.780 1.00 53.12 164 CYS A O 1
ATOM 1356 N N . CYS A 1 165 ? -46.434 5.704 19.873 1.00 50.38 165 CYS A N 1
ATOM 1357 C CA . CYS A 1 165 ? -47.551 5.112 20.618 1.00 50.38 165 CYS A CA 1
ATOM 1358 C C . CYS A 1 165 ? -47.271 4.940 22.128 1.00 50.38 165 CYS A C 1
ATOM 1360 O O . CYS A 1 165 ? -48.194 5.026 22.932 1.00 50.38 165 CYS A O 1
ATOM 1362 N N . CYS A 1 166 ? -46.016 4.725 22.540 1.00 48.22 166 CYS A N 1
ATOM 1363 C CA . CYS A 1 166 ? -45.633 4.543 23.945 1.00 48.22 166 CYS A CA 1
ATOM 1364 C C . CYS A 1 166 ? -45.153 5.825 24.632 1.00 48.22 166 CYS A C 1
ATOM 1366 O O . CYS A 1 166 ? -45.102 5.832 25.849 1.00 48.22 166 CYS A O 1
ATOM 1368 N N . ARG A 1 167 ? -44.826 6.917 23.932 1.00 41.78 167 ARG A N 1
ATOM 1369 C CA . ARG A 1 167 ? -44.519 8.224 24.551 1.00 41.78 167 ARG A CA 1
ATOM 1370 C C . ARG A 1 167 ? -45.793 8.963 24.946 1.00 41.78 167 ARG A C 1
ATOM 1372 O O . ARG A 1 167 ? -45.754 9.740 25.885 1.00 41.78 167 ARG A O 1
ATOM 1379 N N . CYS A 1 168 ? -46.931 8.596 24.354 1.00 42.56 168 CYS A N 1
ATOM 1380 C CA . CYS A 1 168 ? -48.247 8.842 24.945 1.00 42.56 168 CYS A CA 1
ATOM 1381 C C . CYS A 1 168 ? -48.515 7.980 26.199 1.00 42.56 168 CYS A C 1
ATOM 1383 O O . CYS A 1 168 ? -49.421 8.296 26.957 1.00 42.56 168 CYS A O 1
ATOM 1385 N N . ARG A 1 169 ? -47.742 6.905 26.442 1.00 43.50 169 ARG A N 1
ATOM 1386 C CA . ARG A 1 169 ? -47.897 5.989 27.594 1.00 43.50 169 ARG A CA 1
ATOM 1387 C C . ARG A 1 169 ? -46.793 6.115 28.657 1.00 43.50 169 ARG A C 1
ATOM 1389 O O . ARG A 1 169 ? -46.979 5.643 29.764 1.00 43.50 169 ARG A O 1
ATOM 1396 N N . ALA A 1 170 ? -45.667 6.749 28.333 1.00 42.44 170 ALA A N 1
ATOM 1397 C CA . ALA A 1 170 ? -44.515 6.986 29.209 1.00 42.44 170 ALA A CA 1
ATOM 1398 C C . ALA A 1 170 ? -44.566 8.361 29.898 1.00 42.44 170 ALA A C 1
ATOM 1400 O O . ALA A 1 170 ? -43.593 8.779 30.508 1.00 42.44 170 ALA A O 1
ATOM 1401 N N . ALA A 1 171 ? -45.709 9.045 29.812 1.00 44.69 171 ALA A N 1
ATOM 1402 C CA . ALA A 1 171 ? -46.134 10.006 30.826 1.00 44.69 171 ALA A CA 1
ATOM 1403 C C . ALA A 1 171 ? -46.797 9.291 32.031 1.00 44.69 171 ALA A C 1
ATOM 1405 O O . ALA A 1 171 ? -47.559 9.907 32.765 1.00 44.69 171 ALA A O 1
ATOM 1406 N N . ALA A 1 172 ? -46.568 7.981 32.196 1.00 46.12 172 ALA A N 1
ATOM 1407 C CA . ALA A 1 172 ? -46.990 7.211 33.359 1.00 46.12 172 ALA A CA 1
ATOM 1408 C C . ALA A 1 172 ? -45.809 7.112 34.340 1.00 46.12 172 ALA A C 1
ATOM 1410 O O . ALA A 1 172 ? -44.910 6.303 34.127 1.00 46.12 172 ALA A O 1
ATOM 1411 N N . GLU A 1 173 ? -45.840 8.026 35.312 1.00 58.59 173 GLU A N 1
ATOM 1412 C CA . GLU A 1 173 ? -45.235 8.074 36.657 1.00 58.59 173 GLU A CA 1
ATOM 1413 C C . GLU A 1 173 ? -43.909 7.345 36.962 1.00 58.59 173 GLU A C 1
ATOM 1415 O O . GLU A 1 173 ? -43.730 6.153 36.711 1.00 58.59 173 GLU A O 1
ATOM 1420 N N . ASP A 1 174 ? -43.023 8.070 37.658 1.00 62.16 174 ASP A N 1
ATOM 1421 C CA . ASP A 1 174 ? -41.797 7.604 38.323 1.00 62.16 174 ASP A CA 1
ATOM 1422 C C . ASP A 1 174 ? -42.095 6.636 39.491 1.00 62.16 174 ASP A C 1
ATOM 1424 O O . ASP A 1 174 ? -41.836 6.905 40.665 1.00 62.16 174 ASP A O 1
ATOM 1428 N N . VAL A 1 175 ? -42.667 5.473 39.189 1.00 74.12 175 VAL A N 1
ATOM 1429 C CA . VAL A 1 175 ? -42.952 4.441 40.189 1.00 74.12 175 VAL A CA 1
ATOM 1430 C C . VAL A 1 175 ? -41.683 3.621 40.451 1.00 74.12 175 VAL A C 1
ATOM 1432 O O . VAL A 1 175 ? -40.993 3.227 39.516 1.00 74.12 175 VAL A O 1
ATOM 1435 N N . HIS A 1 176 ? -41.364 3.316 41.716 1.00 82.62 176 HIS A N 1
ATOM 1436 C CA . HIS A 1 176 ? -40.164 2.563 42.121 1.00 82.62 176 HIS A CA 1
ATOM 1437 C C . HIS A 1 176 ? -40.433 1.038 42.235 1.00 82.62 176 HIS A C 1
ATOM 1439 O O . HIS A 1 176 ? -40.851 0.550 43.288 1.00 82.62 176 HIS A O 1
ATOM 1445 N N . PRO A 1 177 ? -40.208 0.216 41.186 1.00 82.81 177 PRO A N 1
ATOM 1446 C CA . PRO A 1 177 ? -40.554 -1.211 41.210 1.00 82.81 177 PRO A CA 1
ATOM 1447 C C . PRO A 1 177 ? -39.647 -2.041 42.127 1.00 82.81 177 PRO A C 1
ATOM 1449 O O . PRO A 1 177 ? -40.129 -2.949 42.800 1.00 82.81 177 PRO A O 1
ATOM 1452 N N . LEU A 1 178 ? -38.351 -1.713 42.203 1.00 85.69 178 LEU A N 1
ATOM 1453 C CA . LEU A 1 178 ? -37.376 -2.520 42.945 1.00 85.69 178 LEU A CA 1
ATOM 1454 C C . LEU A 1 178 ? -37.674 -2.569 44.449 1.00 85.69 178 LEU A C 1
ATOM 1456 O O . LEU A 1 178 ? -37.545 -3.619 45.077 1.00 85.69 178 LEU A O 1
ATOM 1460 N N . SER A 1 179 ? -38.139 -1.455 45.015 1.00 84.12 179 SER A N 1
ATOM 1461 C CA . SER A 1 179 ? -38.475 -1.352 46.438 1.00 84.12 179 SER A CA 1
ATOM 1462 C C . SER A 1 179 ? -39.741 -2.127 46.823 1.00 84.12 179 SER A C 1
ATOM 1464 O O . SER A 1 179 ? -39.999 -2.302 48.011 1.00 84.12 179 SER A O 1
ATOM 1466 N N . ARG A 1 180 ? -40.528 -2.612 45.853 1.00 87.31 180 ARG A N 1
ATOM 1467 C CA . ARG A 1 180 ? -41.807 -3.309 46.079 1.00 87.31 180 ARG A CA 1
ATOM 1468 C C . ARG A 1 180 ? -41.707 -4.832 45.939 1.00 87.31 180 ARG A C 1
ATOM 1470 O O . ARG A 1 180 ? -42.691 -5.531 46.167 1.00 87.31 180 ARG A O 1
ATOM 1477 N N . HIS A 1 181 ? -40.529 -5.373 45.619 1.00 88.81 181 HIS A N 1
ATOM 1478 C CA . HIS A 1 181 ? -40.324 -6.822 45.563 1.00 88.81 181 HIS A CA 1
ATOM 1479 C C . HIS A 1 181 ? -40.414 -7.470 46.952 1.00 88.81 181 HIS A C 1
ATOM 1481 O O . HIS A 1 181 ? -39.717 -7.070 47.884 1.00 88.81 181 HIS A O 1
ATOM 1487 N N . SER A 1 182 ? -41.266 -8.491 47.066 1.00 87.75 182 SER A N 1
ATOM 1488 C CA . SER A 1 182 ? -41.444 -9.330 48.255 1.00 87.75 182 SER A CA 1
ATOM 1489 C C . SER A 1 182 ? -40.718 -10.669 48.058 1.00 87.75 182 SER A C 1
ATOM 1491 O O . SER A 1 182 ? -40.798 -11.215 46.953 1.00 87.75 182 SER A O 1
ATOM 1493 N N . PRO A 1 183 ? -40.034 -11.230 49.074 1.00 92.25 183 PRO A N 1
ATOM 1494 C CA . PRO A 1 183 ? -39.894 -10.751 50.459 1.00 92.25 183 PRO A CA 1
ATOM 1495 C C . PRO A 1 183 ? -38.872 -9.612 50.624 1.00 92.25 183 PRO A C 1
ATOM 1497 O O . PRO A 1 183 ? -38.140 -9.269 49.694 1.00 92.25 183 PRO A O 1
ATOM 1500 N N . TYR A 1 184 ? -38.790 -9.034 51.829 1.00 88.50 184 TYR A N 1
ATOM 1501 C CA . TYR A 1 184 ? -37.676 -8.147 52.179 1.00 88.50 184 TYR A CA 1
ATOM 1502 C C . TYR A 1 184 ? -36.329 -8.888 52.014 1.00 88.50 184 TYR A C 1
ATOM 1504 O O . TYR A 1 184 ? -36.207 -10.044 52.428 1.00 88.50 184 TYR A O 1
ATOM 1512 N N . PRO A 1 185 ? -35.297 -8.252 51.425 1.00 89.19 185 PRO A N 1
ATOM 1513 C CA . PRO A 1 185 ? -34.009 -8.903 51.205 1.00 89.19 185 PRO A CA 1
ATOM 1514 C C . PRO A 1 185 ? -33.400 -9.450 52.502 1.00 89.19 185 PRO A C 1
ATOM 1516 O O . PRO A 1 185 ? -33.271 -8.733 53.492 1.00 89.19 185 PRO A O 1
ATOM 1519 N N . GLY A 1 186 ? -33.000 -10.724 52.490 1.00 85.88 186 GLY A N 1
ATOM 1520 C CA . GLY A 1 186 ? -32.363 -11.369 53.641 1.00 85.88 186 GLY A CA 1
ATOM 1521 C C . GLY A 1 186 ? -33.304 -11.700 54.805 1.00 85.88 186 GLY A C 1
ATOM 1522 O O . GLY A 1 186 ? -32.816 -12.098 55.860 1.00 85.88 186 GLY A O 1
ATOM 1523 N N . THR A 1 187 ? -34.625 -11.570 54.637 1.00 87.44 187 THR A N 1
ATOM 1524 C CA . THR A 1 187 ? -35.616 -11.977 55.644 1.00 87.44 187 THR A CA 1
ATOM 1525 C C . THR A 1 187 ? -36.723 -12.834 55.019 1.00 87.44 187 THR A C 1
ATOM 1527 O O . THR A 1 187 ? -36.834 -12.963 53.802 1.00 87.44 187 THR A O 1
ATOM 1530 N N . ARG A 1 188 ? -37.542 -13.470 55.867 1.00 90.19 188 ARG A N 1
ATOM 1531 C CA . ARG A 1 188 ? -38.749 -14.210 55.445 1.00 90.19 188 ARG A CA 1
ATOM 1532 C C . ARG A 1 188 ? -40.019 -13.351 55.512 1.00 90.19 188 ARG A C 1
ATOM 1534 O O . ARG A 1 188 ? -41.111 -13.867 55.306 1.00 90.19 188 ARG A O 1
ATOM 1541 N N . VAL A 1 189 ? -39.879 -12.063 55.833 1.00 90.19 189 VAL A N 1
ATOM 1542 C CA . VAL A 1 189 ? -41.003 -11.138 56.002 1.00 90.19 189 VAL A CA 1
ATOM 1543 C C . VAL A 1 189 ? -41.493 -10.709 54.621 1.00 90.19 189 VAL A C 1
ATOM 1545 O O . VAL A 1 189 ? -40.714 -10.230 53.793 1.00 90.19 189 VAL A O 1
ATOM 1548 N N . LEU A 1 190 ? -42.785 -10.901 54.366 1.00 91.75 190 LEU A N 1
ATOM 1549 C CA . LEU A 1 190 ? -43.426 -10.495 53.119 1.00 91.75 190 LEU A CA 1
ATOM 1550 C C . LEU A 1 190 ? -43.783 -9.007 53.175 1.00 91.75 190 LEU A C 1
ATOM 1552 O O . LEU A 1 190 ? -44.228 -8.507 54.206 1.00 91.75 190 LEU A O 1
ATOM 1556 N N . ARG A 1 191 ? -43.598 -8.304 52.055 1.00 90.38 191 ARG A N 1
ATOM 1557 C CA . ARG A 1 191 ? -44.069 -6.922 51.903 1.00 90.38 191 ARG A CA 1
ATOM 1558 C C . ARG A 1 191 ? -45.574 -6.898 51.660 1.00 90.38 191 ARG A C 1
ATOM 1560 O O . ARG A 1 191 ? -46.104 -7.795 51.003 1.00 90.38 191 ARG A O 1
ATOM 1567 N N . PHE A 1 192 ? -46.227 -5.834 52.113 1.00 90.81 192 PHE A N 1
ATOM 1568 C CA . PHE A 1 192 ? -47.605 -5.544 51.733 1.00 90.81 192 PHE A CA 1
ATOM 1569 C C . PHE A 1 192 ? -47.670 -5.217 50.228 1.00 90.81 192 PHE A C 1
ATOM 1571 O O . PHE A 1 192 ? -46.842 -4.436 49.748 1.00 90.81 192 PHE A O 1
ATOM 1578 N N . PRO A 1 193 ? -48.579 -5.827 49.450 1.00 90.00 193 PRO A N 1
ATOM 1579 C CA . PRO A 1 193 ? -48.654 -5.591 48.012 1.00 90.00 193 PRO A CA 1
ATOM 1580 C C . PRO A 1 193 ? -49.229 -4.198 47.727 1.00 90.00 193 PRO A C 1
ATOM 1582 O O . PRO A 1 193 ? -50.398 -3.957 47.997 1.00 90.00 193 PRO A O 1
ATOM 1585 N N . VAL A 1 194 ? -48.424 -3.294 47.152 1.00 88.69 194 VAL A N 1
ATOM 1586 C CA . VAL A 1 194 ? -48.829 -1.912 46.817 1.00 88.69 194 VAL A CA 1
ATOM 1587 C C . VAL A 1 194 ? -48.990 -1.746 45.296 1.00 88.69 194 VAL A C 1
ATOM 1589 O O . VAL A 1 194 ? -47.976 -1.705 44.584 1.00 88.69 194 VAL A O 1
ATOM 1592 N N . PRO A 1 195 ? -50.230 -1.657 44.770 1.00 86.81 195 PRO A N 1
ATOM 1593 C CA . PRO A 1 195 ? -50.488 -1.370 43.357 1.00 86.81 195 PRO A CA 1
ATOM 1594 C C . PRO A 1 195 ? -50.006 0.030 42.957 1.00 86.81 195 PRO A C 1
ATOM 1596 O O . PRO A 1 195 ? -50.010 0.933 43.786 1.00 86.81 195 PRO A O 1
ATOM 1599 N N . ASP A 1 196 ? -49.675 0.237 41.677 1.00 84.38 196 ASP A N 1
ATOM 1600 C CA . ASP A 1 196 ? -49.114 1.507 41.171 1.00 84.38 196 ASP A CA 1
ATOM 1601 C C . ASP A 1 196 ? -49.965 2.741 41.533 1.00 84.38 196 ASP A C 1
ATOM 1603 O O . ASP A 1 196 ? -49.417 3.767 41.917 1.00 84.38 196 ASP A O 1
ATOM 1607 N N . LYS A 1 197 ? -51.301 2.610 41.523 1.00 81.81 197 LYS A N 1
ATOM 1608 C CA . LYS A 1 197 ? -52.252 3.684 41.875 1.00 81.81 197 LYS A CA 1
ATOM 1609 C C . LYS A 1 197 ? -52.061 4.246 43.293 1.00 81.81 197 LYS A C 1
ATOM 1611 O O . LYS A 1 197 ? -52.424 5.388 43.541 1.00 81.81 197 LYS A O 1
ATOM 1616 N N . TYR A 1 198 ? -51.548 3.439 44.217 1.00 84.12 198 TYR A N 1
ATOM 1617 C CA . TYR A 1 198 ? -51.433 3.776 45.638 1.00 84.12 198 TYR A CA 1
ATOM 1618 C C . TYR A 1 198 ? -49.976 4.007 46.066 1.00 84.12 198 TYR A C 1
ATOM 1620 O O . TYR A 1 198 ? -49.665 3.940 47.249 1.00 84.12 198 TYR A O 1
ATOM 1628 N N . VAL A 1 199 ? -49.062 4.225 45.110 1.00 84.88 199 VAL A N 1
ATOM 1629 C CA . VAL A 1 199 ? -47.641 4.469 45.414 1.00 84.88 199 VAL A CA 1
ATOM 1630 C C . VAL A 1 199 ? -47.386 5.914 45.843 1.00 84.88 199 VAL A C 1
ATOM 1632 O O . VAL A 1 199 ? -46.525 6.151 46.689 1.00 84.88 199 VAL A O 1
ATOM 1635 N N . ALA A 1 200 ? -48.111 6.877 45.273 1.00 83.12 200 ALA A N 1
ATOM 1636 C CA . ALA A 1 200 ? -48.012 8.272 45.683 1.00 83.12 200 ALA A CA 1
ATOM 1637 C C . ALA A 1 200 ? -48.657 8.468 47.064 1.00 83.12 200 ALA A C 1
ATOM 1639 O O . ALA A 1 200 ? -49.820 8.117 47.259 1.00 83.12 200 ALA A O 1
ATOM 1640 N N . TRP A 1 201 ? -47.919 9.077 47.997 1.00 79.81 201 TRP A N 1
ATOM 1641 C CA . TRP A 1 201 ? -48.396 9.359 49.360 1.00 79.81 201 TRP A CA 1
ATOM 1642 C C . TRP A 1 201 ? -49.615 10.296 49.402 1.00 79.81 201 TRP A C 1
ATOM 1644 O O . TRP A 1 201 ? -50.381 10.255 50.358 1.00 79.81 201 TRP A O 1
ATOM 1654 N N . GLU A 1 202 ? -49.833 11.093 48.350 1.00 78.62 202 GLU A N 1
ATOM 1655 C CA . GLU A 1 202 ? -51.002 11.972 48.196 1.00 78.62 202 GLU A CA 1
ATOM 1656 C C . GLU A 1 202 ? -52.322 11.194 48.025 1.00 78.62 202 GLU A C 1
ATOM 1658 O O . GLU A 1 202 ? -53.409 11.734 48.245 1.00 78.62 202 GLU A O 1
ATOM 1663 N N . VAL A 1 203 ? -52.251 9.921 47.619 1.00 82.00 203 VAL A N 1
ATOM 1664 C CA . VAL A 1 203 ? -53.427 9.076 47.403 1.00 82.00 203 VAL A CA 1
ATOM 1665 C C . VAL A 1 203 ? -53.799 8.380 48.708 1.00 82.00 203 VAL A C 1
ATOM 1667 O O . VAL A 1 203 ? -53.117 7.463 49.161 1.00 82.00 203 VAL A O 1
ATOM 1670 N N . LEU A 1 204 ? -54.936 8.771 49.287 1.00 83.69 204 LEU A N 1
ATOM 1671 C CA . LEU A 1 204 ? -55.461 8.138 50.495 1.00 83.69 204 LEU A CA 1
ATOM 1672 C C . LEU A 1 204 ? -55.776 6.651 50.248 1.00 83.69 204 LEU A C 1
ATOM 1674 O O . LEU A 1 204 ? -56.567 6.308 49.364 1.00 83.69 204 LEU A O 1
ATOM 1678 N N . TRP A 1 205 ? -55.208 5.780 51.083 1.00 89.25 205 TRP A N 1
ATOM 1679 C CA . TRP A 1 205 ? -55.486 4.346 51.089 1.00 89.25 205 TRP A CA 1
ATOM 1680 C C . TRP A 1 205 ? -55.800 3.865 52.507 1.00 89.25 205 TRP A C 1
ATOM 1682 O O . TRP A 1 205 ? -54.912 3.729 53.343 1.00 89.25 205 TRP A O 1
ATOM 1692 N N . LEU A 1 206 ? -57.086 3.637 52.783 1.00 88.50 206 LEU A N 1
ATOM 1693 C CA . LEU A 1 206 ? -57.580 3.319 54.127 1.00 88.50 206 LEU A CA 1
ATOM 1694 C C . LEU A 1 206 ? -57.278 1.875 54.549 1.00 88.50 206 LEU A C 1
ATOM 1696 O O . LEU A 1 206 ? -57.132 1.603 55.734 1.00 88.50 206 LEU A O 1
ATOM 1700 N N . GLU A 1 207 ? -57.166 0.955 53.591 1.00 89.50 207 GLU A N 1
ATOM 1701 C CA . GLU A 1 207 ? -56.869 -0.461 53.831 1.00 89.50 207 GLU A CA 1
ATOM 1702 C C . GLU A 1 207 ? -55.359 -0.772 53.853 1.00 89.50 207 GLU A C 1
ATOM 1704 O O . GLU A 1 207 ? -54.970 -1.941 53.820 1.00 89.50 207 GLU A O 1
ATOM 1709 N N . TYR A 1 208 ? -54.494 0.249 53.865 1.00 90.75 208 TYR A N 1
ATOM 1710 C CA . TYR A 1 208 ? -53.046 0.066 53.920 1.00 90.75 208 TYR A CA 1
ATOM 1711 C C . TYR A 1 208 ? -52.588 -0.323 55.332 1.00 90.75 208 TYR A C 1
ATOM 1713 O O . TYR A 1 208 ? -52.526 0.521 56.222 1.00 90.75 208 TYR A O 1
ATOM 1721 N N . ASP A 1 209 ? -52.230 -1.595 55.519 1.00 89.69 209 ASP A N 1
ATOM 1722 C CA . ASP A 1 209 ? -51.741 -2.132 56.797 1.00 89.69 209 ASP A CA 1
ATOM 1723 C C . ASP A 1 209 ? -50.431 -2.922 56.596 1.00 89.69 209 ASP A C 1
ATOM 1725 O O . ASP A 1 209 ? -50.433 -4.153 56.466 1.00 89.69 209 ASP A O 1
ATOM 1729 N N . PRO A 1 210 ? -49.285 -2.229 56.449 1.00 91.12 210 PRO A N 1
ATOM 1730 C CA . PRO A 1 210 ? -48.007 -2.879 56.217 1.00 91.12 210 PRO A CA 1
ATOM 1731 C C . PRO A 1 210 ? -47.461 -3.550 57.481 1.00 91.12 210 PRO A C 1
ATOM 1733 O O . PRO A 1 210 ? -47.628 -3.077 58.601 1.00 91.12 210 PRO A O 1
ATOM 1736 N N . VAL A 1 211 ? -46.692 -4.625 57.294 1.00 88.50 211 VAL A N 1
ATOM 1737 C CA . VAL A 1 211 ? -46.002 -5.294 58.404 1.00 88.50 211 VAL A CA 1
ATOM 1738 C C . VAL A 1 211 ? -44.939 -4.360 58.998 1.00 88.50 211 VAL A C 1
ATOM 1740 O O . VAL A 1 211 ? -43.936 -4.065 58.346 1.00 88.50 211 VAL A O 1
ATOM 1743 N N . ALA A 1 212 ? -45.130 -3.930 60.249 1.00 86.81 212 ALA A N 1
ATOM 1744 C CA . ALA A 1 212 ? -44.131 -3.179 61.005 1.00 86.81 212 ALA A CA 1
ATOM 1745 C C . ALA A 1 212 ? -42.957 -4.098 61.384 1.00 86.81 212 ALA A C 1
ATOM 1747 O O . ALA A 1 212 ? -43.072 -4.956 62.260 1.00 86.81 212 ALA A O 1
ATOM 1748 N N . TYR A 1 213 ? -41.826 -3.945 60.694 1.00 85.56 213 TYR A N 1
ATOM 1749 C CA . TYR A 1 213 ? -40.630 -4.752 60.917 1.00 85.56 213 TYR A CA 1
ATOM 1750 C C . TYR A 1 213 ? -39.361 -3.901 60.828 1.00 85.56 213 TYR A C 1
ATOM 1752 O O . TYR A 1 213 ? -39.058 -3.329 59.780 1.00 85.56 213 TYR A O 1
ATOM 1760 N N . SER A 1 214 ? -38.584 -3.909 61.909 1.00 87.25 214 SER A N 1
ATOM 1761 C CA . SER A 1 214 ? -37.251 -3.312 61.997 1.00 87.25 214 SER A CA 1
ATOM 1762 C C . SER A 1 214 ? -36.244 -4.404 62.349 1.00 87.25 214 SER A C 1
ATOM 1764 O O . SER A 1 214 ? -36.452 -5.178 63.284 1.00 87.25 214 SER A O 1
ATOM 1766 N N . ARG A 1 215 ? -35.139 -4.500 61.601 1.00 86.81 215 ARG A N 1
ATOM 1767 C CA . ARG A 1 215 ? -34.080 -5.472 61.905 1.00 86.81 215 ARG A CA 1
ATOM 1768 C C . ARG A 1 215 ? -33.253 -4.981 63.107 1.00 86.81 215 ARG A C 1
ATOM 1770 O O . ARG A 1 215 ? -32.787 -3.843 63.058 1.00 86.81 215 ARG A O 1
ATOM 1777 N N . PRO A 1 216 ? -33.013 -5.806 64.144 1.00 86.44 216 PRO A N 1
ATOM 1778 C CA . PRO A 1 216 ? -32.191 -5.419 65.288 1.00 86.44 216 PRO A CA 1
ATOM 1779 C C . PRO A 1 216 ? -30.788 -4.963 64.877 1.00 86.44 216 PRO A C 1
ATOM 1781 O O . PRO A 1 216 ? -30.120 -5.609 64.070 1.00 86.44 216 PRO A O 1
ATOM 1784 N N . LYS A 1 217 ? -30.297 -3.885 65.499 1.00 86.88 217 LYS A N 1
ATOM 1785 C CA . LYS A 1 217 ? -28.953 -3.325 65.259 1.00 86.88 217 LYS A CA 1
ATOM 1786 C C . LYS A 1 217 ? -27.824 -4.354 65.416 1.00 86.88 217 LYS A C 1
ATOM 1788 O O . LYS A 1 217 ? -26.832 -4.290 64.698 1.00 86.88 217 LYS A O 1
ATOM 1793 N N . GLN A 1 218 ? -27.999 -5.320 66.316 1.00 87.25 218 GLN A N 1
ATOM 1794 C CA . GLN A 1 218 ? -27.041 -6.397 66.597 1.00 87.25 218 GLN A CA 1
ATOM 1795 C C . GLN A 1 218 ? -26.832 -7.338 65.399 1.00 87.25 218 GLN A C 1
ATOM 1797 O O . GLN A 1 218 ? -25.749 -7.897 65.244 1.00 87.25 218 GLN A O 1
ATOM 1802 N N . ASP A 1 219 ? -27.829 -7.458 64.518 1.00 87.81 219 ASP A N 1
ATOM 1803 C CA . ASP A 1 219 ? -27.782 -8.357 63.362 1.00 87.81 219 ASP A CA 1
ATOM 1804 C C . ASP A 1 219 ? -27.006 -7.764 62.176 1.00 87.81 219 ASP A C 1
ATOM 1806 O O . ASP A 1 219 ? -26.847 -8.432 61.148 1.00 87.81 219 ASP A O 1
ATOM 1810 N N . PHE A 1 220 ? -26.564 -6.507 62.273 1.00 88.75 220 PHE A N 1
ATOM 1811 C CA . PHE A 1 220 ? -25.767 -5.844 61.248 1.00 88.75 220 PHE A CA 1
ATOM 1812 C C . PHE A 1 220 ? -24.262 -6.002 61.516 1.00 88.75 220 PHE A C 1
ATOM 1814 O O . PHE A 1 220 ? -23.834 -6.042 62.674 1.00 88.75 220 PHE A O 1
ATOM 1821 N N . PRO A 1 221 ? -23.424 -6.036 60.461 1.00 92.19 221 PRO A N 1
ATOM 1822 C CA . PRO A 1 221 ? -21.971 -5.996 60.598 1.00 92.19 221 PRO A CA 1
ATOM 1823 C C . PRO A 1 221 ? -21.499 -4.831 61.478 1.00 92.19 221 PRO A C 1
ATOM 1825 O O . PRO A 1 221 ? -22.013 -3.721 61.349 1.00 92.19 221 PRO A O 1
ATOM 1828 N N . ILE A 1 222 ? -20.475 -5.058 62.310 1.00 90.81 222 ILE A N 1
ATOM 1829 C CA . ILE A 1 222 ? -19.979 -4.108 63.332 1.00 90.81 222 ILE A CA 1
ATOM 1830 C C . ILE A 1 222 ? -19.741 -2.694 62.773 1.00 90.81 222 ILE A C 1
ATOM 1832 O O . ILE A 1 222 ? -20.073 -1.709 63.422 1.00 90.81 222 ILE A O 1
ATOM 1836 N N . HIS A 1 223 ? -19.223 -2.580 61.548 1.00 90.88 223 HIS A N 1
ATOM 1837 C CA . HIS A 1 223 ? -18.943 -1.291 60.904 1.00 90.88 223 HIS A CA 1
ATOM 1838 C C . HIS A 1 223 ? -20.204 -0.494 60.516 1.00 90.88 223 HIS A C 1
ATOM 1840 O O . HIS A 1 223 ? -20.146 0.730 60.413 1.00 90.88 223 HIS A O 1
ATOM 1846 N N . LEU A 1 224 ? -21.343 -1.161 60.310 1.00 87.75 224 LEU A N 1
ATOM 1847 C CA . LEU A 1 224 ? -22.616 -0.512 59.982 1.00 87.75 224 LEU A CA 1
ATOM 1848 C C . LEU A 1 224 ? -23.424 -0.160 61.225 1.00 87.75 224 LEU A C 1
ATOM 1850 O O . LEU A 1 224 ? -24.198 0.787 61.171 1.00 87.75 224 LEU A O 1
ATOM 1854 N N . GLN A 1 225 ? -23.218 -0.856 62.346 1.00 87.19 225 GLN A N 1
ATOM 1855 C CA . GLN A 1 225 ? -23.984 -0.640 63.577 1.00 87.19 225 GLN A CA 1
ATOM 1856 C C . GLN A 1 225 ? -24.062 0.838 64.018 1.00 87.19 225 GLN A C 1
ATOM 1858 O O . GLN A 1 225 ? -25.150 1.258 64.411 1.00 87.19 225 GLN A O 1
ATOM 1863 N N . PRO A 1 226 ? -23.004 1.674 63.926 1.00 84.00 226 PRO A N 1
ATOM 1864 C CA . PRO A 1 226 ? -23.099 3.095 64.280 1.00 84.00 226 PRO A CA 1
ATOM 1865 C C . PRO A 1 226 ? -24.099 3.901 63.437 1.00 84.00 226 PRO A C 1
ATOM 1867 O O . PRO A 1 226 ? -24.615 4.902 63.920 1.00 84.00 226 PRO A O 1
ATOM 1870 N N . HIS A 1 227 ? -24.382 3.459 62.210 1.00 83.00 227 HIS A N 1
ATOM 1871 C CA . HIS A 1 227 ? -25.268 4.123 61.248 1.00 83.00 227 HIS A CA 1
ATOM 1872 C C . HIS A 1 227 ? -26.691 3.544 61.241 1.00 83.00 227 HIS A C 1
ATOM 1874 O O . HIS A 1 227 ? -27.550 4.042 60.520 1.00 83.00 227 HIS A O 1
ATOM 1880 N N . VAL A 1 228 ? -26.933 2.466 61.995 1.00 85.50 228 VAL A N 1
ATOM 1881 C CA . VAL A 1 228 ? -28.250 1.833 62.108 1.00 85.50 228 VAL A CA 1
ATOM 1882 C C . VAL A 1 228 ? -29.027 2.500 63.238 1.00 85.50 228 VAL A C 1
ATOM 1884 O O . VAL A 1 228 ? -28.562 2.522 64.385 1.00 85.50 228 VAL A O 1
ATOM 1887 N N . ASP A 1 229 ? -30.211 3.004 62.898 1.00 83.19 229 ASP A N 1
ATOM 1888 C CA . ASP A 1 229 ? -31.167 3.573 63.846 1.00 83.19 229 ASP A CA 1
ATOM 1889 C C . ASP A 1 229 ? -31.792 2.475 64.724 1.00 83.19 229 ASP A C 1
ATOM 1891 O O . ASP A 1 229 ? -32.029 1.349 64.280 1.00 83.19 229 ASP A O 1
ATOM 1895 N N . GLU A 1 230 ? -32.035 2.798 65.995 1.00 79.88 230 GLU A N 1
ATOM 1896 C CA . GLU A 1 230 ? -32.763 1.915 66.910 1.00 79.88 230 GLU A CA 1
ATOM 1897 C C . GLU A 1 230 ? -34.272 2.012 66.666 1.00 79.88 230 GLU A C 1
ATOM 1899 O O . GLU A 1 230 ? -34.792 3.054 66.266 1.00 79.88 230 GLU A O 1
ATOM 1904 N N . ASP A 1 231 ? -34.988 0.918 66.922 1.00 82.56 231 ASP A N 1
ATOM 1905 C CA . ASP A 1 231 ? -36.435 0.878 66.743 1.00 82.56 231 ASP A CA 1
ATOM 1906 C C . ASP A 1 231 ? -37.143 1.664 67.859 1.00 82.56 231 ASP A C 1
ATOM 1908 O O . ASP A 1 231 ? -37.281 1.194 68.993 1.00 82.56 231 ASP A O 1
ATOM 1912 N N . LEU A 1 232 ? -37.604 2.870 67.523 1.00 78.69 232 LEU A N 1
ATOM 1913 C CA . LEU A 1 232 ? -38.252 3.801 68.450 1.00 78.69 232 LEU A CA 1
ATOM 1914 C C . LEU A 1 232 ? -39.537 3.232 69.069 1.00 78.69 232 LEU A C 1
ATOM 1916 O O . LEU A 1 232 ? -39.799 3.494 70.244 1.00 78.69 232 LEU A O 1
ATOM 1920 N N . LEU A 1 233 ? -40.313 2.426 68.329 1.00 76.12 233 LEU A N 1
ATOM 1921 C CA . LEU A 1 233 ? -41.545 1.825 68.856 1.00 76.12 233 LEU A CA 1
ATOM 1922 C C . LEU A 1 233 ? -41.221 0.801 69.945 1.00 76.12 233 LEU A C 1
ATOM 1924 O O . LEU A 1 233 ? -41.882 0.758 70.986 1.00 76.12 233 LEU A O 1
ATOM 1928 N N . SER A 1 234 ? -40.167 0.012 69.730 1.00 75.12 234 SER A N 1
ATOM 1929 C CA . SER A 1 234 ? -39.685 -0.950 70.723 1.00 75.12 234 SER A CA 1
ATOM 1930 C C . SER A 1 234 ? -39.159 -0.260 71.991 1.00 75.12 234 SER A C 1
ATOM 1932 O O . SER A 1 234 ? -39.426 -0.723 73.101 1.00 75.12 234 SER A O 1
ATOM 1934 N N . LEU A 1 235 ? -38.484 0.888 71.846 1.00 76.19 235 LEU A N 1
ATOM 1935 C CA . LEU A 1 235 ? -37.963 1.680 72.965 1.00 76.19 235 LEU A CA 1
ATOM 1936 C C . LEU A 1 235 ? -39.082 2.318 73.796 1.00 76.19 235 LEU A C 1
ATOM 1938 O O . LEU A 1 235 ? -38.989 2.351 75.023 1.00 76.19 235 LEU A O 1
ATOM 1942 N N . GLN A 1 236 ? -40.145 2.787 73.138 1.00 73.31 236 GLN A N 1
ATOM 1943 C CA . GLN A 1 236 ? -41.292 3.408 73.797 1.00 73.31 236 GLN A CA 1
ATOM 1944 C C . GLN A 1 236 ? -42.166 2.384 74.540 1.00 73.31 236 GLN A C 1
ATOM 1946 O O . GLN A 1 236 ? -42.633 2.665 75.642 1.00 73.31 236 GLN A O 1
ATOM 1951 N N . MET A 1 237 ? -42.355 1.183 73.979 1.00 69.75 237 MET A N 1
ATOM 1952 C CA . MET A 1 237 ? -43.110 0.101 74.630 1.00 69.75 237 MET A CA 1
ATOM 1953 C C . MET A 1 237 ? -42.308 -0.639 75.712 1.00 69.75 237 MET A C 1
ATOM 1955 O O . MET A 1 237 ? -42.892 -1.184 76.645 1.00 69.75 237 MET A O 1
ATOM 1959 N N . GLY A 1 238 ? -40.975 -0.647 75.619 1.00 65.69 238 GLY A N 1
ATOM 1960 C CA . GLY A 1 238 ? -40.084 -1.395 76.511 1.00 65.69 238 GLY A CA 1
ATOM 1961 C C . GLY A 1 238 ? -39.895 -0.818 77.920 1.00 65.69 238 GLY A C 1
ATOM 1962 O O . GLY A 1 238 ? -39.088 -1.355 78.676 1.00 65.69 238 GLY A O 1
ATOM 1963 N N . GLY A 1 239 ? -40.577 0.275 78.286 1.00 60.00 239 GLY A N 1
ATOM 1964 C CA . GLY A 1 239 ? -40.527 0.860 79.637 1.00 60.00 239 GLY A CA 1
ATOM 1965 C C . GLY A 1 239 ? -39.134 1.318 80.094 1.00 60.00 239 GLY A C 1
ATOM 1966 O O . GLY A 1 239 ? -38.902 1.496 81.290 1.00 60.00 239 GLY A O 1
ATOM 1967 N N . SER A 1 240 ? -38.182 1.478 79.169 1.00 58.41 240 SER A N 1
ATOM 1968 C CA . SER A 1 240 ? -36.8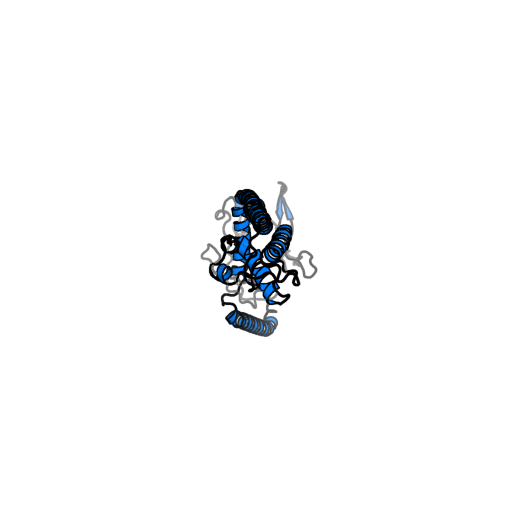09 1.845 79.508 1.00 58.41 240 SER A CA 1
ATOM 1969 C C . SER A 1 240 ? -36.741 3.312 79.948 1.00 58.41 240 SER A C 1
ATOM 1971 O O . SER A 1 240 ? -37.313 4.185 79.305 1.00 58.41 240 SER A O 1
ATOM 1973 N N . SER A 1 241 ? -36.009 3.610 81.024 1.00 58.81 241 SER A N 1
ATOM 1974 C CA . SER A 1 241 ? -35.813 4.971 81.559 1.00 58.81 241 SER A CA 1
ATOM 1975 C C . SER A 1 241 ? -34.942 5.880 80.676 1.00 58.81 241 SER A C 1
ATOM 1977 O O . SER A 1 241 ? -34.544 6.968 81.097 1.00 58.81 241 SER A O 1
ATOM 1979 N N . ARG A 1 242 ? -34.600 5.435 79.461 1.00 65.50 242 ARG A N 1
ATOM 1980 C CA . ARG A 1 242 ? -33.797 6.201 78.511 1.00 65.50 242 ARG A CA 1
ATOM 1981 C C . ARG A 1 242 ? -34.707 7.162 77.740 1.00 65.50 242 ARG A C 1
ATOM 1983 O O . ARG A 1 242 ? -35.729 6.719 77.220 1.00 65.50 242 ARG A O 1
ATOM 1990 N N . PRO A 1 243 ? -34.353 8.454 77.634 1.00 66.69 243 PRO A N 1
ATOM 1991 C CA . PRO A 1 243 ? -35.112 9.382 76.808 1.00 66.69 243 PRO A CA 1
ATOM 1992 C C . PRO A 1 243 ? -35.055 8.925 75.345 1.00 66.69 243 PRO A C 1
ATOM 1994 O O . PRO A 1 243 ? -33.974 8.664 74.814 1.00 66.69 243 PRO A O 1
ATOM 1997 N N . VAL A 1 244 ? -36.222 8.819 74.706 1.00 69.62 244 VAL A N 1
ATOM 1998 C CA . VAL A 1 244 ? -36.330 8.526 73.271 1.00 69.62 244 VAL A CA 1
ATOM 1999 C C . VAL A 1 244 ? -35.718 9.703 72.499 1.00 69.62 244 VAL A C 1
ATOM 2001 O O . VAL A 1 244 ? -36.036 10.854 72.813 1.00 69.62 244 VAL A O 1
ATOM 2004 N N . PRO A 1 245 ? -34.824 9.464 71.524 1.00 69.56 245 PRO A N 1
ATOM 2005 C CA . PRO A 1 245 ? -34.200 10.549 70.777 1.00 69.56 245 PRO A CA 1
ATOM 2006 C C . PRO A 1 245 ? -35.247 11.304 69.947 1.00 69.56 245 PRO A C 1
ATOM 2008 O O . PRO A 1 245 ? -36.000 10.692 69.189 1.00 69.56 245 PRO A O 1
ATOM 2011 N N . SER A 1 246 ? -35.278 12.636 70.059 1.00 71.25 246 SER A N 1
ATOM 2012 C CA . SER A 1 246 ? -36.040 13.478 69.135 1.00 71.25 246 SER A CA 1
ATOM 2013 C C . SER A 1 246 ? -35.232 13.684 67.855 1.00 71.25 246 SER A C 1
ATOM 2015 O O . SER A 1 246 ? -34.067 14.082 67.883 1.00 71.25 246 SER A O 1
ATOM 2017 N N . LEU A 1 247 ? -35.844 13.368 66.718 1.00 73.00 247 LEU A N 1
ATOM 2018 C CA . LEU A 1 247 ? -35.210 13.449 65.407 1.00 73.00 247 LEU A CA 1
ATOM 2019 C C . LEU A 1 247 ? -35.881 14.555 64.597 1.00 73.00 247 LEU A C 1
ATOM 2021 O O . LEU A 1 247 ? -37.103 14.588 64.482 1.00 73.00 247 LEU A O 1
ATOM 2025 N N . SER A 1 248 ? -35.079 15.451 64.030 1.00 74.69 248 SER A N 1
ATOM 2026 C CA . SER A 1 248 ? -35.538 16.482 63.100 1.00 74.69 248 SER A CA 1
ATOM 2027 C C . SER A 1 248 ? -35.364 16.033 61.646 1.00 74.69 248 SER A C 1
ATOM 2029 O O . SER A 1 248 ? -34.402 15.343 61.297 1.00 74.69 248 SER A O 1
ATOM 2031 N N . TRP A 1 249 ? -36.310 16.424 60.792 1.00 75.62 249 TRP A N 1
ATOM 2032 C CA . TRP A 1 249 ? -36.320 16.089 59.368 1.00 75.62 249 TRP A CA 1
ATOM 2033 C C . TRP A 1 249 ? -35.410 17.025 58.563 1.00 75.62 249 TRP A C 1
ATOM 2035 O O . TRP A 1 249 ? -35.332 18.218 58.843 1.00 75.62 249 TRP A O 1
ATOM 2045 N N . ASN A 1 250 ? -34.746 16.486 57.534 1.00 78.19 250 ASN A N 1
ATOM 2046 C CA . ASN A 1 250 ? -33.944 17.237 56.560 1.00 78.19 250 ASN A CA 1
ATOM 2047 C C . ASN A 1 250 ? -32.851 18.150 57.166 1.00 78.19 250 ASN A C 1
ATOM 2049 O O . ASN A 1 250 ? -32.654 19.286 56.734 1.00 78.19 250 ASN A O 1
ATOM 2053 N N . CYS A 1 251 ? -32.121 17.666 58.172 1.00 78.12 251 CYS A N 1
ATOM 2054 C CA . CYS A 1 251 ? -31.086 18.439 58.863 1.00 78.12 251 CYS A CA 1
ATOM 2055 C C . CYS A 1 251 ? -29.796 17.637 59.088 1.00 78.12 251 CYS A C 1
ATOM 2057 O O . CYS A 1 251 ? -29.792 16.404 59.064 1.00 78.12 251 CYS A O 1
ATOM 2059 N N . VAL A 1 252 ? -28.703 18.343 59.379 1.00 81.94 252 VAL A N 1
ATOM 2060 C CA . VAL A 1 252 ? -27.474 17.743 59.914 1.00 81.94 252 VAL A CA 1
ATOM 2061 C C . VAL A 1 252 ? -27.463 17.959 61.420 1.00 81.94 252 VAL A C 1
ATOM 2063 O O . VAL A 1 252 ? -27.490 19.100 61.878 1.00 81.94 252 VAL A O 1
ATOM 2066 N N . PHE A 1 253 ? -27.440 16.872 62.187 1.00 79.75 253 PHE A N 1
ATOM 2067 C CA . PHE A 1 253 ? -27.344 16.927 63.643 1.00 79.75 253 PHE A CA 1
ATOM 2068 C C . PHE A 1 253 ? -25.919 16.591 64.078 1.00 79.75 253 PHE A C 1
ATOM 2070 O O . PHE A 1 253 ? -25.409 15.531 63.720 1.00 79.75 253 PHE A O 1
ATOM 2077 N N . THR A 1 254 ? -25.295 17.460 64.871 1.00 80.94 254 THR A N 1
ATOM 2078 C CA . THR A 1 254 ? -23.973 17.214 65.464 1.00 80.94 254 THR A CA 1
ATOM 2079 C C . THR A 1 254 ? -24.130 17.085 66.967 1.00 80.94 254 THR A C 1
ATOM 2081 O O . THR A 1 254 ? -24.587 18.016 67.630 1.00 80.94 254 THR A O 1
ATOM 2084 N N . ASN A 1 255 ? -23.772 15.923 67.513 1.00 75.81 255 ASN A N 1
ATOM 2085 C CA . ASN A 1 255 ? -23.826 15.713 68.952 1.00 75.81 255 ASN A CA 1
ATOM 2086 C C . ASN A 1 255 ? -22.696 16.496 69.668 1.00 75.81 255 ASN A C 1
ATOM 2088 O O . ASN A 1 255 ? -21.697 16.861 69.043 1.00 75.81 255 ASN A O 1
ATOM 2092 N N . PRO A 1 256 ? -22.790 16.721 70.993 1.00 77.44 256 PRO A N 1
ATOM 2093 C CA . PRO A 1 256 ? -21.737 17.395 71.764 1.00 77.44 256 PRO A CA 1
ATOM 2094 C C . PRO A 1 256 ? -20.375 16.677 71.744 1.00 77.44 256 PRO A C 1
ATOM 2096 O O . PRO A 1 256 ? -19.360 17.278 72.077 1.00 77.44 256 PRO A O 1
ATOM 2099 N N . ALA A 1 257 ? -20.349 15.400 71.351 1.00 76.50 257 ALA A N 1
ATOM 2100 C CA . ALA A 1 257 ? -19.139 14.599 71.180 1.00 76.50 257 ALA A CA 1
ATOM 2101 C C . ALA A 1 257 ? -18.500 14.747 69.778 1.00 76.50 257 ALA A C 1
ATOM 2103 O O . ALA A 1 257 ? -17.559 14.024 69.461 1.00 76.50 257 ALA A O 1
ATOM 2104 N N . GLY A 1 258 ? -19.000 15.661 68.934 1.00 76.31 258 GLY A N 1
ATOM 2105 C CA . GLY A 1 258 ? -18.453 15.964 67.606 1.00 76.31 258 GLY A CA 1
ATOM 2106 C C . GLY A 1 258 ? -18.843 14.985 66.491 1.00 76.31 258 GLY A C 1
ATOM 2107 O O . GLY A 1 258 ? -18.378 15.131 65.363 1.00 76.31 258 GLY A O 1
ATOM 2108 N N . VAL A 1 259 ? -19.703 14.002 66.764 1.00 78.38 259 VAL A N 1
ATOM 2109 C CA . VAL A 1 259 ? -20.245 13.076 65.760 1.00 78.38 259 VAL A CA 1
ATOM 2110 C C . VAL A 1 259 ? -21.425 13.743 65.060 1.00 78.38 259 VAL A C 1
ATOM 2112 O O . VAL A 1 259 ? -22.414 14.099 65.705 1.00 78.38 259 VAL A O 1
ATOM 2115 N N . SER A 1 260 ? -21.328 13.898 63.738 1.00 79.50 260 SER A N 1
ATOM 2116 C CA . SER A 1 260 ? -22.402 14.440 62.903 1.00 79.50 260 SER A CA 1
ATOM 2117 C C . SER A 1 260 ? -23.138 13.332 62.148 1.00 79.50 260 SER A C 1
ATOM 2119 O O . SER A 1 260 ? -22.523 12.416 61.606 1.00 79.50 260 SER A O 1
ATOM 2121 N N . ILE A 1 261 ? -24.468 13.412 62.122 1.00 79.44 261 ILE A N 1
ATOM 2122 C CA . ILE A 1 261 ? -25.352 12.539 61.348 1.00 79.44 261 ILE A CA 1
ATOM 2123 C C . ILE A 1 261 ? -26.082 13.424 60.341 1.00 79.44 261 ILE A C 1
ATOM 2125 O O . ILE A 1 261 ? -26.867 14.299 60.717 1.00 79.44 261 ILE A O 1
ATOM 2129 N N . ASN A 1 262 ? -25.811 13.209 59.054 1.00 83.12 262 ASN A N 1
ATOM 2130 C CA . ASN A 1 262 ? -26.474 13.930 57.975 1.00 83.12 262 ASN A CA 1
ATOM 2131 C C . ASN A 1 262 ? -27.767 13.206 57.569 1.00 83.12 262 ASN A C 1
ATOM 2133 O O . ASN A 1 262 ? -27.711 12.079 57.082 1.00 83.12 262 ASN A O 1
ATOM 2137 N N . ARG A 1 263 ? -28.918 13.860 57.766 1.00 79.44 263 ARG A N 1
ATOM 2138 C CA . ARG A 1 263 ? -30.252 13.373 57.370 1.00 79.44 263 ARG A CA 1
ATOM 2139 C C . ARG A 1 263 ? -30.903 14.264 56.304 1.00 79.44 263 ARG A C 1
ATOM 2141 O O . ARG A 1 263 ? -32.124 14.257 56.158 1.00 79.44 263 ARG A O 1
ATOM 2148 N N . GLN A 1 264 ? -30.113 15.071 55.594 1.00 80.56 264 GLN A N 1
ATOM 2149 C CA . GLN A 1 264 ? -30.606 15.917 54.509 1.00 80.56 264 GLN A CA 1
ATOM 2150 C C . GLN A 1 264 ? -30.952 15.079 53.278 1.00 80.56 264 GLN A C 1
ATOM 2152 O O . GLN A 1 264 ? -30.181 14.208 52.873 1.00 80.56 264 GLN A O 1
ATOM 2157 N N . SER A 1 265 ? -32.106 15.351 52.671 1.00 79.06 265 SER A N 1
ATOM 2158 C CA . SER A 1 265 ? -32.505 14.695 51.427 1.00 79.06 265 SER A CA 1
ATOM 2159 C C . SER A 1 265 ? -31.784 15.331 50.238 1.00 79.06 265 SER A C 1
ATOM 2161 O O . SER A 1 265 ? -31.598 16.546 50.200 1.00 79.06 265 SER A O 1
ATOM 2163 N N . TRP A 1 266 ? -31.402 14.523 49.249 1.00 78.94 266 TRP A N 1
ATOM 2164 C CA . TRP A 1 266 ? -30.827 15.013 47.986 1.00 78.94 266 TRP A CA 1
ATOM 2165 C C . TRP A 1 266 ? -31.885 15.225 46.900 1.00 78.94 266 TRP A C 1
ATOM 2167 O O . TRP A 1 266 ? -31.546 15.486 45.749 1.00 78.94 266 TRP A O 1
ATOM 2177 N N . MET A 1 267 ? -33.164 15.075 47.254 1.00 77.19 267 MET A N 1
ATOM 2178 C CA . MET A 1 267 ? -34.266 15.335 46.341 1.00 77.19 267 MET A CA 1
ATOM 2179 C C . MET A 1 267 ? -34.370 16.842 46.119 1.00 77.19 267 MET A C 1
ATOM 2181 O O . MET A 1 267 ? -34.360 17.623 47.077 1.00 77.19 267 MET A O 1
ATOM 2185 N N . LEU A 1 268 ? -34.433 17.228 44.848 1.00 78.56 268 LEU A N 1
ATOM 2186 C CA . LEU A 1 268 ? -34.584 18.612 44.426 1.00 78.56 268 LEU A CA 1
ATOM 2187 C C . LEU A 1 268 ? -36.036 18.859 44.029 1.00 78.56 268 LEU A C 1
ATOM 2189 O O . LEU A 1 268 ? -36.670 17.997 43.420 1.00 78.56 268 LEU A O 1
ATOM 2193 N N . ASP A 1 269 ? -36.542 20.031 44.385 1.00 70.94 269 ASP A N 1
ATOM 2194 C CA . ASP A 1 269 ? -37.831 20.523 43.921 1.00 70.94 269 ASP A CA 1
ATOM 2195 C C . ASP A 1 269 ? -37.756 20.883 42.425 1.00 70.94 269 ASP A C 1
ATOM 2197 O O . ASP A 1 269 ? -36.672 20.931 41.833 1.00 70.94 269 ASP A O 1
ATOM 2201 N N . GLN A 1 270 ? -38.899 21.173 41.807 1.00 72.00 270 GLN A N 1
ATOM 2202 C CA . GLN A 1 270 ? -39.006 21.540 40.388 1.00 72.00 270 GLN A CA 1
ATOM 2203 C C . GLN A 1 270 ? -38.130 22.754 40.021 1.00 72.00 270 GLN A C 1
ATOM 2205 O O . GLN A 1 270 ? -37.670 22.865 38.885 1.00 72.00 270 GLN A O 1
ATOM 2210 N N . ASP A 1 271 ? -37.829 23.602 41.008 1.00 75.44 271 ASP A N 1
ATOM 2211 C CA . ASP A 1 271 ? -36.989 24.798 40.890 1.00 75.44 271 ASP A CA 1
ATOM 2212 C C . ASP A 1 271 ? -35.495 24.553 41.212 1.00 75.44 271 ASP A C 1
ATOM 2214 O O . ASP A 1 271 ? -34.696 25.489 41.247 1.00 75.44 271 ASP A O 1
ATOM 2218 N N . GLY A 1 272 ? -35.084 23.302 41.463 1.00 73.06 272 GLY A N 1
ATOM 2219 C CA . GLY A 1 272 ? -33.687 22.925 41.723 1.00 73.06 272 GLY A CA 1
ATOM 2220 C C . GLY A 1 272 ? -33.176 23.210 43.144 1.00 73.06 272 GLY A C 1
ATOM 2221 O O . GLY A 1 272 ? -31.984 23.040 43.406 1.00 73.06 272 GLY A O 1
ATOM 2222 N N . GLY A 1 273 ? -34.049 23.631 44.066 1.00 75.31 273 GLY A N 1
ATOM 2223 C CA . GLY A 1 273 ? -33.753 23.760 45.500 1.00 75.31 273 GLY A CA 1
ATOM 2224 C C . GLY A 1 273 ? -33.972 22.450 46.275 1.00 75.31 273 GLY A C 1
ATOM 2225 O O . GLY A 1 273 ? -34.653 21.562 45.772 1.00 75.31 273 GLY A O 1
ATOM 2226 N N . PRO A 1 274 ? -33.421 22.287 47.493 1.00 72.00 274 PRO A N 1
ATOM 2227 C CA . PRO A 1 274 ? -33.671 21.101 48.314 1.00 72.00 274 PRO A CA 1
ATOM 2228 C C . PRO A 1 274 ? -35.145 21.031 48.741 1.00 72.00 274 PRO A C 1
ATOM 2230 O O . PRO A 1 274 ? -35.697 22.025 49.212 1.00 72.00 274 PRO A O 1
ATOM 2233 N N . VAL A 1 275 ? -35.770 19.855 48.624 1.00 71.56 275 VAL A N 1
ATOM 2234 C CA . VAL A 1 275 ? -37.176 19.653 49.019 1.00 71.56 275 VAL A CA 1
ATOM 2235 C C . VAL A 1 275 ? -37.357 19.926 50.516 1.00 71.56 275 VAL A C 1
ATOM 2237 O O . VAL A 1 275 ? -36.685 19.325 51.358 1.00 71.56 275 VAL A O 1
ATOM 2240 N N . VAL A 1 276 ? -38.285 20.824 50.857 1.00 68.19 276 VAL A N 1
ATOM 2241 C CA . VAL A 1 276 ? -38.683 21.119 52.240 1.00 68.19 276 VAL A CA 1
ATOM 2242 C C . VAL A 1 276 ? -40.041 20.477 52.506 1.00 68.19 276 VAL A C 1
ATOM 2244 O O . VAL A 1 276 ? -41.046 20.869 51.917 1.00 68.19 276 VAL A O 1
ATOM 2247 N N . TYR A 1 277 ? -40.077 19.490 53.402 1.00 69.25 277 TYR A N 1
ATOM 2248 C CA . TYR A 1 277 ? -41.320 18.843 53.821 1.00 69.25 277 TYR A CA 1
ATOM 2249 C C . TYR A 1 277 ? -42.212 19.841 54.566 1.00 69.25 277 TYR A C 1
ATOM 2251 O O . TYR A 1 277 ? -41.751 20.516 55.491 1.00 69.25 277 TYR A O 1
ATOM 2259 N N . LYS A 1 278 ? -43.494 19.925 54.199 1.00 70.62 278 LYS A N 1
ATOM 2260 C CA . LYS A 1 278 ? -44.487 20.629 55.018 1.00 70.62 278 LYS A CA 1
ATOM 2261 C C . LYS A 1 278 ? -44.750 19.767 56.246 1.00 70.62 278 LYS A C 1
ATOM 2263 O O . LYS A 1 278 ? -45.137 18.619 56.093 1.00 70.62 278 LYS A O 1
ATOM 2268 N N . LEU A 1 279 ? -44.496 20.285 57.442 1.00 76.19 279 LEU A N 1
ATOM 2269 C CA . LEU A 1 279 ? -44.764 19.561 58.685 1.00 76.19 279 LEU A CA 1
ATOM 2270 C C . LEU A 1 279 ? -46.122 19.986 59.249 1.00 76.19 279 LEU A C 1
ATOM 2272 O O . LEU A 1 279 ? -46.506 21.154 59.147 1.00 76.19 279 LEU A O 1
ATOM 2276 N N . ASP A 1 280 ? -46.839 19.047 59.853 1.00 77.06 280 ASP A N 1
ATOM 2277 C CA . ASP A 1 280 ? -48.033 19.328 60.637 1.00 77.06 280 ASP A CA 1
ATOM 2278 C C . ASP A 1 280 ? -47.696 19.949 62.008 1.00 77.06 280 ASP A C 1
ATOM 2280 O O . ASP A 1 280 ? -46.535 20.155 62.371 1.00 77.06 280 ASP A O 1
ATOM 2284 N N . ALA A 1 281 ? -48.728 20.249 62.803 1.00 76.81 281 ALA A N 1
ATOM 2285 C CA . ALA A 1 281 ? -48.558 20.806 64.147 1.00 76.81 281 ALA A CA 1
ATOM 2286 C C . ALA A 1 281 ? -47.832 19.854 65.124 1.00 76.81 281 ALA A C 1
ATOM 2288 O O . ALA A 1 281 ? -47.418 20.292 66.198 1.00 76.81 281 ALA A O 1
ATOM 2289 N N . THR A 1 282 ? -47.677 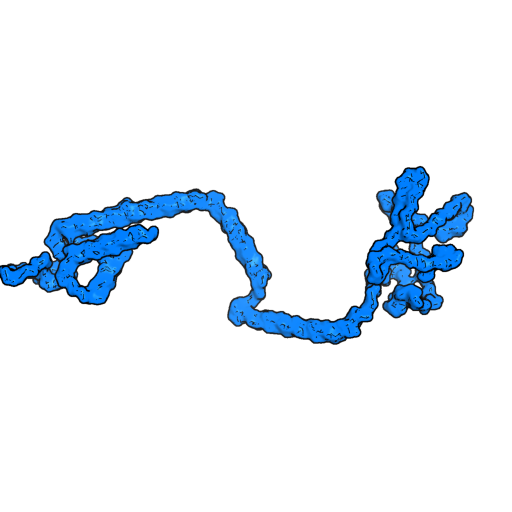18.574 64.768 1.00 73.81 282 THR A N 1
ATOM 2290 C CA . THR A 1 282 ? -46.977 17.554 65.559 1.00 73.81 282 THR A CA 1
ATOM 2291 C C . THR A 1 282 ? -45.549 17.285 65.067 1.00 73.81 282 THR A C 1
ATOM 2293 O O . THR A 1 282 ? -44.818 16.520 65.696 1.00 73.81 282 THR A O 1
ATOM 2296 N N . GLY A 1 283 ? -45.102 17.973 64.008 1.00 67.19 283 GLY A N 1
ATOM 2297 C CA . GLY A 1 283 ? -43.757 17.838 63.444 1.00 67.19 283 GLY A CA 1
ATOM 2298 C C . GLY A 1 283 ? -43.593 16.649 62.491 1.00 67.19 283 GLY A C 1
ATOM 2299 O O . GLY A 1 283 ? -42.461 16.242 62.213 1.00 67.19 283 GLY A O 1
ATOM 2300 N N . VAL A 1 284 ? -44.696 16.089 61.992 1.00 69.75 284 VAL A N 1
ATOM 2301 C CA . VAL A 1 284 ? -44.733 14.984 61.028 1.00 69.75 284 VAL A CA 1
ATOM 2302 C C . VAL A 1 284 ? -44.924 15.548 59.613 1.00 69.75 284 VAL A C 1
ATOM 2304 O O . VAL A 1 284 ? -45.737 16.455 59.434 1.00 69.75 284 VAL A O 1
ATOM 2307 N N . PRO A 1 285 ? -44.186 15.058 58.598 1.00 64.88 285 PRO A N 1
ATOM 2308 C CA . PRO A 1 285 ? -44.410 15.443 57.206 1.00 64.88 285 PRO A CA 1
ATOM 2309 C C . PRO A 1 285 ? -45.856 15.170 56.764 1.00 64.88 285 PRO A C 1
ATOM 2311 O O . PRO A 1 285 ? -46.342 14.056 56.955 1.00 64.88 285 PRO A O 1
ATOM 2314 N N . MET A 1 286 ? -46.514 16.186 56.195 1.00 56.88 286 MET A N 1
ATOM 2315 C CA . MET A 1 286 ? -47.783 16.077 55.462 1.00 56.88 286 MET A CA 1
ATOM 2316 C C . MET A 1 286 ? -47.556 15.625 54.024 1.00 56.88 286 MET A C 1
ATOM 2318 O O . MET A 1 286 ? -46.561 16.088 53.416 1.00 56.88 286 MET A O 1
#

InterPro domains:
  IPR015797 NUDIX hydrolase-like domain superfamily [SSF55811] (175-218)
  IPR050927 Transient receptor potential cation channel M [PTHR13800] (5-169)

Foldseek 3Di:
DVVLVVLLLVLLVVLLCQFQVPDDPDVVSVVVSVCCSVCLLPDPPCVLVVWDPVFVVQFDPDDDPPDDDPARGPDSPHTRDDPVSVVSSVVSSCCNPVPVVVVVVVVVVVVCVVCVVVVVVVVVVVVVVVVVVVVPQDPDPPVCSVVVVVVVVVVVVVVVVVCVVCVVVVVQDPADPVVQDPDDPPDNRGWDHDDSQRRDPVDDDPPDDTDDDDDDLVPDDPVCSVVGDDDQVCVVVVPDPDDRDDDAAQDWDADPVRDIDGRHDPDADPVRHGDDFDADPVRHGD

Secondary structure (DSSP, 8-state):
-HHHHHHHHHHHHHHHHHH-TT---SHHHHHHHHHHHHHTTT----HHHH--HHHHHTB-S---TT---SSSBSSTTSPP--HHHHHHHHHHHHIIIIIIHHHHHHHHHHHHHHHHHHHHHHHHHHHHHHHHHHHTS-SS-GGGHHHHHHHHHHHHHHHHHHHHHHHTTS-S----SGGGPSSPTTSSPPPP---GGG-STTS--TT---------GGGS-TTTGGGSPP-HHHHHHTT-SSPPPP--TT-EEE-TTS-EEE----PBPTTSSBP-PPB-TTS-B-

Radius of gyration: 49.46 Å; chains: 1; bounding box: 92×40×135 Å

Organism: Ixodes scapularis (NCBI:txid6945)

pLDDT: mean 82.79, std 10.91, range [41.78, 97.19]

Sequence (286 aa):
MRMALLVIISGGIVAHALLYPDYPFNGELLRRTFHRAWFSLFLTPISDLEGDSRCHRLRYTNRSLEECRVSEYVDHACPNPGLWPYIFVIQYLVLLKLILLTLLYALFSHTAHKIEPVSDDIWKFQRYQLVVDFMNRLCLPPPLNVFSYLLSLCQLLGRALRRCCCRCRAAAEDVHPLSRHSPYPGTRVLRFPVPDKYVAWEVLWLEYDPVAYSRPKQDFPIHLQPHVDEDLLSLQMGGSSRPVPSLSWNCVFTNPAGVSINRQSWMLDQDGGPVVYKLDATGVPM